Protein AF-A0A8T3BSI0-F1 (afdb_monomer_lite)

Organism: Dendrobium nobile (NCBI:txid94219)

Sequence (194 aa):
MTTMRYAYTVQRAFSSAYATAAATAASPSTRNILKLSADLPYILSRPDWRNNLSLDRLAKSLTPTLLSHLLLSLPLKPSAAVAFFDWIGHQPSFQHTVTTHAALLRSLLRSTLPSPLEKFAISTIRSCHCRDELLAVLDLLLLAAERSCSIRCFNNLLMALRTFSMIDEMESVFEIISKGKCVLQTITTCGIEP

Secondary structure (DSSP, 8-state):
--GGGHHHHHHHHHHHHHHHHHHH---HHHHHHHHHHHHHHHHTTSTTGGG-HHHHHHHHT--HHHHHHHHHHS---HHHHHHHHHHHHTSTT----HHHHHHHHHHHHH-SS---HHHHHHHHHHH--SHHHHHHHHHHHHHHHHHTT-HHHHHHHHHHHHHTT-HHHHHHHHHHHHHSGGGHHHHHHS----

pLDDT: mean 79.74, std 19.79, range [32.62, 97.44]

Radius of gyration: 18.87 Å; chains: 1; bounding box: 44×29×69 Å

InterPro domains:
  IPR011990 Tetratricopeptide-like helical domain superfamily [G3DSA:1.25.40.10] (25-192)

Structure (mmCIF, N/CA/C/O backbone):
data_AF-A0A8T3BSI0-F1
#
_entry.id   AF-A0A8T3BSI0-F1
#
loop_
_atom_site.group_PDB
_atom_site.id
_atom_site.type_symbol
_atom_site.label_atom_id
_atom_site.label_alt_id
_atom_site.label_comp_id
_atom_site.label_asym_id
_atom_site.label_entity_id
_atom_site.label_seq_id
_atom_site.pdbx_PDB_ins_code
_atom_site.Cartn_x
_atom_site.Cartn_y
_atom_site.Cartn_z
_atom_site.occupancy
_atom_site.B_iso_or_equiv
_atom_site.auth_seq_id
_atom_site.auth_comp_id
_atom_site.auth_asym_id
_atom_site.auth_atom_id
_atom_site.pdbx_PDB_model_num
ATOM 1 N N . MET A 1 1 ? -20.891 -9.808 11.513 1.00 34.75 1 MET A N 1
ATOM 2 C CA . MET A 1 1 ? -19.950 -10.897 11.148 1.00 34.75 1 MET A CA 1
ATOM 3 C C . MET A 1 1 ? -19.927 -11.062 9.620 1.00 34.75 1 MET A C 1
ATOM 5 O O . MET A 1 1 ? -20.168 -12.145 9.104 1.00 34.75 1 MET A O 1
ATOM 9 N N . THR A 1 2 ? -19.680 -9.968 8.883 1.00 33.62 2 THR A N 1
ATOM 10 C CA . THR A 1 2 ? -19.969 -9.886 7.429 1.00 33.62 2 THR A CA 1
ATOM 11 C C . THR A 1 2 ? -18.812 -9.279 6.617 1.00 33.62 2 THR A C 1
ATOM 13 O O . THR A 1 2 ? -18.826 -9.316 5.392 1.00 33.62 2 THR A O 1
ATOM 16 N N . THR A 1 3 ? -17.763 -8.792 7.282 1.00 42.62 3 THR A N 1
ATOM 17 C CA . THR A 1 3 ? -16.673 -8.006 6.677 1.00 42.62 3 THR A CA 1
ATOM 18 C C . THR A 1 3 ? -15.590 -8.870 6.011 1.00 42.62 3 THR A C 1
ATOM 20 O O . THR A 1 3 ? -15.019 -8.481 5.001 1.00 42.62 3 THR A O 1
ATOM 23 N N . MET A 1 4 ? -15.380 -10.114 6.467 1.00 38.75 4 MET A N 1
ATOM 24 C CA . MET A 1 4 ? -14.323 -11.004 5.939 1.00 38.75 4 MET A CA 1
ATOM 25 C C . MET A 1 4 ? -14.511 -11.472 4.483 1.00 38.75 4 MET A C 1
ATOM 27 O O . MET A 1 4 ? -13.593 -12.056 3.907 1.00 38.75 4 MET A O 1
ATOM 31 N N . ARG A 1 5 ? -15.681 -11.260 3.865 1.00 37.31 5 ARG A N 1
ATOM 32 C CA . ARG A 1 5 ? -15.960 -11.757 2.504 1.00 37.31 5 ARG A CA 1
ATOM 33 C C . ARG A 1 5 ? -15.460 -10.832 1.388 1.00 37.31 5 ARG A C 1
ATOM 35 O O . ARG A 1 5 ? -15.228 -11.327 0.288 1.00 37.31 5 ARG A O 1
ATOM 42 N N . TYR A 1 6 ? -15.236 -9.543 1.655 1.00 38.34 6 TYR A N 1
ATOM 43 C CA . TYR A 1 6 ? -14.861 -8.570 0.616 1.00 38.34 6 TYR A CA 1
ATOM 44 C C . TYR A 1 6 ? -13.367 -8.594 0.256 1.00 38.34 6 TYR A C 1
ATOM 46 O O . TYR A 1 6 ? -13.011 -8.499 -0.916 1.00 38.34 6 TYR A O 1
ATOM 54 N N . ALA A 1 7 ? -12.476 -8.829 1.223 1.00 41.19 7 ALA A N 1
ATOM 55 C CA . ALA A 1 7 ? -11.032 -8.867 0.965 1.00 41.19 7 ALA A CA 1
ATOM 56 C C . ALA A 1 7 ? -10.585 -10.070 0.101 1.00 41.19 7 ALA A C 1
ATOM 58 O O . ALA A 1 7 ? -9.595 -9.988 -0.631 1.00 41.19 7 ALA A O 1
ATOM 59 N N . TYR A 1 8 ? -11.310 -11.194 0.161 1.00 36.69 8 TYR A N 1
ATOM 60 C CA . TYR A 1 8 ? -10.956 -12.426 -0.559 1.00 36.69 8 TYR A CA 1
ATOM 61 C C . TYR A 1 8 ? -11.416 -12.434 -2.026 1.00 36.69 8 TYR A C 1
ATOM 63 O O . TYR A 1 8 ? -10.750 -13.024 -2.880 1.00 36.69 8 TYR A O 1
ATOM 71 N N . THR A 1 9 ? -12.534 -11.778 -2.341 1.00 36.34 9 THR A N 1
ATOM 72 C CA . THR A 1 9 ? -13.090 -11.726 -3.703 1.00 36.34 9 THR A CA 1
ATOM 73 C C . THR A 1 9 ? -12.274 -10.813 -4.611 1.00 36.34 9 THR A C 1
ATOM 75 O O . THR A 1 9 ? -11.985 -11.185 -5.749 1.00 36.34 9 THR A O 1
ATOM 78 N N . VAL A 1 10 ? -11.803 -9.679 -4.086 1.00 44.56 10 VAL A N 1
ATOM 79 C CA . VAL A 1 10 ? -10.956 -8.731 -4.822 1.00 44.56 10 VAL A CA 1
ATOM 80 C C . VAL A 1 10 ? -9.615 -9.375 -5.192 1.00 44.56 10 VAL A C 1
ATOM 82 O O . VAL A 1 10 ? -9.230 -9.373 -6.360 1.00 44.56 10 VAL A O 1
ATOM 85 N N . GLN A 1 11 ? -8.936 -10.036 -4.247 1.00 43.09 11 GLN A N 1
ATOM 86 C CA . GLN A 1 11 ? -7.635 -10.667 -4.508 1.00 43.09 11 GLN A CA 1
ATOM 87 C C . GLN A 1 11 ? -7.712 -11.792 -5.561 1.00 43.09 11 GLN A C 1
ATOM 89 O O . GLN A 1 11 ? -6.807 -11.928 -6.385 1.00 43.09 11 GLN A O 1
ATOM 94 N N . ARG A 1 12 ? -8.813 -12.558 -5.596 1.00 39.84 12 ARG A N 1
ATOM 95 C CA . ARG A 1 12 ? -9.040 -13.608 -6.604 1.00 39.84 12 ARG A CA 1
ATOM 96 C C . ARG A 1 12 ? -9.374 -13.034 -7.986 1.00 39.84 12 ARG A C 1
ATOM 98 O O . ARG A 1 12 ? -8.912 -13.577 -8.989 1.00 39.84 12 ARG A O 1
ATOM 105 N N . ALA A 1 13 ? -10.117 -11.929 -8.045 1.00 43.09 13 ALA A N 1
ATOM 106 C CA . ALA A 1 13 ? -10.419 -11.236 -9.296 1.00 43.09 13 ALA A CA 1
ATOM 107 C C . ALA A 1 13 ? -9.153 -10.644 -9.948 1.00 43.09 13 ALA A C 1
ATOM 109 O O . ALA A 1 13 ? -8.968 -10.785 -11.157 1.00 43.09 13 ALA A O 1
ATOM 110 N N . PHE A 1 14 ? -8.232 -10.086 -9.151 1.00 51.53 14 PHE A N 1
ATOM 111 C CA . PHE A 1 14 ? -6.944 -9.565 -9.631 1.00 51.53 14 PHE A CA 1
ATOM 112 C C . PHE A 1 14 ? -6.033 -10.655 -10.218 1.00 51.53 14 PHE A C 1
ATOM 114 O O . PHE A 1 14 ? -5.481 -10.476 -11.305 1.00 51.53 14 PHE A O 1
ATOM 121 N N . SER A 1 15 ? -5.899 -11.804 -9.544 1.00 47.72 15 SER A N 1
ATOM 122 C CA . SER A 1 15 ? -5.114 -12.935 -10.063 1.00 47.72 15 SER A CA 1
ATOM 123 C C . SER A 1 15 ? -5.730 -13.543 -11.326 1.00 47.72 15 SER A C 1
ATOM 125 O O . SER A 1 15 ? -5.000 -13.927 -12.238 1.00 47.72 15 SER A O 1
ATOM 127 N N . SER A 1 16 ? -7.064 -13.591 -11.404 1.00 46.91 16 SER A N 1
ATOM 128 C CA . SER A 1 16 ? -7.778 -14.108 -12.573 1.00 46.91 16 SER A CA 1
ATOM 129 C C . SER A 1 16 ? -7.603 -13.200 -13.790 1.00 46.91 16 SER A C 1
ATOM 131 O O . SER A 1 16 ? -7.250 -13.698 -14.849 1.00 46.91 16 SER A O 1
ATOM 133 N N . ALA A 1 17 ? -7.787 -11.882 -13.653 1.00 46.94 17 ALA A N 1
ATOM 134 C CA . ALA A 1 17 ? -7.684 -10.944 -14.774 1.00 46.94 17 ALA A CA 1
ATOM 135 C C . ALA A 1 17 ? -6.258 -10.853 -15.352 1.00 46.94 17 ALA A C 1
ATOM 137 O O . ALA A 1 17 ? -6.086 -10.770 -16.568 1.00 46.94 17 ALA A O 1
ATOM 138 N N . TYR A 1 18 ? -5.230 -10.934 -14.497 1.00 52.69 18 TYR A N 1
ATOM 139 C CA . TYR A 1 18 ? -3.833 -10.990 -14.937 1.00 52.69 18 TYR A CA 1
ATOM 140 C C . TYR A 1 18 ? -3.518 -12.288 -15.693 1.00 52.69 18 TYR A C 1
ATOM 142 O O . TYR A 1 18 ? -2.856 -12.242 -16.727 1.00 52.69 18 TYR A O 1
ATOM 150 N N . ALA A 1 19 ? -4.027 -13.436 -15.232 1.00 54.09 19 ALA A N 1
ATOM 151 C CA . ALA A 1 19 ? -3.846 -14.709 -15.927 1.00 54.09 19 ALA A CA 1
ATOM 152 C C . ALA A 1 19 ? -4.501 -14.704 -17.320 1.00 54.09 19 ALA A C 1
ATOM 154 O O . ALA A 1 19 ? -3.879 -15.154 -18.281 1.00 54.09 19 ALA A O 1
ATOM 155 N N . THR A 1 20 ? -5.706 -14.136 -17.464 1.00 50.09 20 THR A N 1
ATOM 156 C CA . THR A 1 20 ? -6.395 -14.051 -18.765 1.00 50.09 20 THR A CA 1
ATOM 157 C C . THR A 1 20 ? -5.709 -13.079 -19.731 1.00 50.09 20 THR A C 1
ATOM 159 O O . THR A 1 20 ? -5.594 -13.373 -20.922 1.00 50.09 20 THR A O 1
ATOM 162 N N . ALA A 1 21 ? -5.197 -11.947 -19.234 1.00 50.78 21 ALA A N 1
ATOM 163 C CA . ALA A 1 21 ? -4.438 -10.983 -20.037 1.00 50.78 21 ALA A CA 1
ATOM 164 C C . ALA A 1 21 ? -3.041 -11.509 -20.429 1.00 50.78 21 ALA A C 1
ATOM 166 O O . ALA A 1 21 ? -2.572 -11.275 -21.540 1.00 50.78 21 ALA A O 1
ATOM 167 N N . ALA A 1 22 ? -2.383 -12.266 -19.546 1.00 50.62 22 ALA A N 1
ATOM 168 C CA . ALA A 1 22 ? -1.087 -12.881 -19.824 1.00 50.62 22 ALA A CA 1
ATOM 169 C C . ALA A 1 22 ? -1.195 -14.075 -20.790 1.00 50.62 22 ALA A C 1
ATOM 171 O O . ALA A 1 22 ? -0.314 -14.262 -21.628 1.00 50.62 22 ALA A O 1
ATOM 172 N N . ALA A 1 23 ? -2.277 -14.860 -20.713 1.00 54.34 23 ALA A N 1
ATOM 173 C CA . ALA A 1 23 ? -2.507 -16.012 -21.588 1.00 54.34 23 ALA A CA 1
ATOM 174 C C . ALA A 1 23 ? -2.842 -15.621 -23.039 1.00 54.34 23 ALA A C 1
ATOM 176 O O . ALA A 1 23 ? -2.574 -16.390 -23.958 1.00 54.34 23 ALA A O 1
ATOM 177 N N . THR A 1 24 ? -3.394 -14.426 -23.260 1.00 48.25 24 THR A N 1
ATOM 178 C CA . THR A 1 24 ? -3.796 -13.942 -24.593 1.00 48.25 24 THR A CA 1
ATOM 179 C C . THR A 1 24 ? -2.680 -13.204 -25.345 1.00 48.25 24 THR A C 1
ATOM 181 O O . THR A 1 24 ? -2.780 -13.016 -26.554 1.00 48.25 24 THR A O 1
ATOM 184 N N . ALA A 1 25 ? -1.574 -12.855 -24.677 1.00 44.56 25 ALA A N 1
ATOM 185 C CA . ALA A 1 25 ? -0.455 -12.108 -25.253 1.00 44.56 25 ALA A CA 1
ATOM 186 C C . ALA A 1 25 ? 0.856 -12.918 -25.247 1.00 44.56 25 ALA A C 1
ATOM 188 O O . ALA A 1 25 ? 1.826 -12.566 -24.568 1.00 44.56 25 ALA A O 1
ATOM 189 N N . ALA A 1 26 ? 0.926 -13.993 -26.038 1.00 49.62 26 ALA A N 1
ATOM 190 C CA . ALA A 1 26 ? 2.173 -14.718 -26.307 1.00 49.62 26 ALA A CA 1
ATOM 191 C C . ALA A 1 26 ? 3.091 -13.923 -27.267 1.00 49.62 26 ALA A C 1
ATOM 193 O O . ALA A 1 26 ? 3.402 -14.358 -28.371 1.00 49.62 26 ALA A O 1
ATOM 194 N N . SER A 1 27 ? 3.515 -12.731 -26.843 1.00 54.34 27 SER A N 1
ATOM 195 C CA . SER A 1 27 ? 4.493 -11.880 -27.528 1.00 54.34 27 SER A CA 1
ATOM 196 C C . SER A 1 27 ? 5.883 -12.050 -26.885 1.00 54.34 27 SER A C 1
ATOM 198 O O . SER A 1 27 ? 5.969 -12.264 -25.669 1.00 54.34 27 SER A O 1
ATOM 200 N N . PRO A 1 28 ? 6.997 -11.957 -27.639 1.00 53.84 28 PRO A N 1
ATOM 201 C CA . PRO A 1 28 ? 8.361 -12.051 -27.097 1.00 53.84 28 PRO A CA 1
ATOM 202 C C . PRO A 1 28 ? 8.643 -11.083 -25.931 1.00 53.84 28 PRO A C 1
ATOM 204 O O . PRO A 1 28 ? 9.436 -11.404 -25.043 1.00 53.84 28 PRO A O 1
ATOM 207 N N . SER A 1 29 ? 7.947 -9.945 -25.867 1.00 57.62 29 SER A N 1
ATOM 208 C CA . SER A 1 29 ? 8.023 -8.978 -24.764 1.00 57.62 29 SER A CA 1
ATOM 209 C C . SER A 1 29 ? 7.538 -9.555 -23.426 1.00 57.62 29 SER A C 1
ATOM 211 O O . SER A 1 29 ? 8.178 -9.345 -22.397 1.00 57.62 29 SER A O 1
ATOM 213 N N . THR A 1 30 ? 6.465 -10.353 -23.434 1.00 59.28 30 THR A N 1
ATOM 214 C CA . THR A 1 30 ? 5.876 -10.968 -22.232 1.00 59.28 30 THR A CA 1
ATOM 215 C C . THR A 1 30 ? 6.827 -11.988 -21.611 1.00 59.28 30 THR A C 1
ATOM 217 O O . THR A 1 30 ? 7.024 -12.011 -20.398 1.00 59.28 30 THR A O 1
ATOM 220 N N . ARG A 1 31 ? 7.498 -12.797 -22.443 1.00 61.28 31 ARG A N 1
ATOM 221 C CA . ARG A 1 31 ? 8.494 -13.780 -21.986 1.00 61.28 31 ARG A CA 1
ATOM 222 C C . ARG A 1 31 ? 9.692 -13.105 -21.311 1.00 61.28 31 ARG A C 1
ATOM 224 O O . ARG A 1 31 ? 10.185 -13.604 -20.302 1.00 61.28 31 ARG A O 1
ATOM 231 N N . ASN A 1 32 ? 10.128 -11.960 -21.836 1.00 65.94 32 ASN A N 1
ATOM 232 C CA . ASN A 1 32 ? 11.217 -11.178 -21.250 1.00 65.94 32 ASN A CA 1
ATOM 233 C C . ASN A 1 32 ? 10.818 -10.544 -19.909 1.00 65.94 32 ASN A C 1
ATOM 235 O O . ASN A 1 32 ? 11.614 -10.579 -18.975 1.00 65.94 32 ASN A O 1
ATOM 239 N N . ILE A 1 33 ? 9.583 -10.042 -19.782 1.00 66.75 33 ILE A N 1
ATOM 240 C CA . ILE A 1 33 ? 9.045 -9.527 -18.511 1.00 66.75 33 ILE A CA 1
ATOM 241 C C . ILE A 1 33 ? 8.950 -10.647 -17.468 1.00 66.75 33 ILE A C 1
ATOM 243 O O . ILE A 1 33 ? 9.357 -10.449 -16.327 1.00 66.75 33 ILE A O 1
ATOM 247 N N . LEU A 1 34 ? 8.482 -11.840 -17.853 1.00 70.62 34 LEU A N 1
ATOM 248 C CA . LEU A 1 34 ? 8.405 -12.996 -16.954 1.00 70.62 34 LEU A CA 1
ATOM 249 C C . LEU A 1 34 ? 9.791 -13.440 -16.473 1.00 70.62 34 LEU A C 1
ATOM 251 O O . LEU A 1 34 ? 9.993 -13.632 -15.275 1.00 70.62 34 LEU A O 1
ATOM 255 N N . LYS A 1 35 ? 10.769 -13.539 -17.378 1.00 71.88 35 LYS A N 1
ATOM 256 C CA . LYS A 1 35 ? 12.146 -13.892 -17.009 1.00 71.88 35 LYS A CA 1
ATOM 257 C C . LYS A 1 35 ? 12.766 -12.841 -16.082 1.00 71.88 35 LYS A C 1
ATOM 259 O O . LYS A 1 35 ? 13.304 -13.185 -15.037 1.00 71.88 35 LYS A O 1
ATOM 264 N N . LEU A 1 36 ? 12.591 -11.559 -16.404 1.00 72.06 36 LEU A N 1
ATOM 265 C CA . LEU A 1 36 ? 13.086 -10.461 -15.578 1.00 72.06 36 LEU A CA 1
ATOM 266 C C . LEU A 1 36 ? 12.389 -10.392 -14.213 1.00 72.06 36 LEU A C 1
ATOM 268 O O . LEU A 1 36 ? 13.028 -10.047 -13.226 1.00 72.06 36 LEU A O 1
ATOM 272 N N . SER A 1 37 ? 11.106 -10.756 -14.132 1.00 74.44 37 SER A N 1
ATOM 273 C CA . SER A 1 37 ? 10.386 -10.836 -12.859 1.00 74.44 37 SER A CA 1
ATOM 274 C C . SER A 1 37 ? 10.951 -11.917 -11.935 1.00 74.44 37 SER A C 1
ATOM 276 O O . SER A 1 37 ? 11.048 -11.683 -10.733 1.00 74.44 37 SER A O 1
ATOM 278 N N . ALA A 1 38 ? 11.394 -13.054 -12.484 1.00 78.06 38 ALA A N 1
ATOM 279 C CA . ALA A 1 38 ? 12.037 -14.117 -11.713 1.00 78.06 38 ALA A CA 1
ATOM 280 C C . ALA A 1 38 ? 13.419 -13.692 -11.186 1.00 78.06 38 ALA A C 1
ATOM 282 O O . ALA A 1 38 ? 13.763 -13.998 -10.046 1.00 78.06 38 ALA A O 1
ATOM 283 N N . ASP A 1 39 ? 14.170 -12.927 -11.982 1.00 84.62 39 ASP A N 1
ATOM 284 C CA . ASP A 1 39 ? 15.495 -12.419 -11.608 1.00 84.62 39 ASP A CA 1
ATOM 285 C C . ASP A 1 39 ? 15.427 -11.159 -10.723 1.00 84.62 39 ASP A C 1
ATOM 287 O O . ASP A 1 39 ? 16.416 -10.779 -10.093 1.00 84.62 39 ASP A O 1
ATOM 291 N N . LEU A 1 40 ? 14.263 -10.505 -10.638 1.00 86.75 40 LEU A N 1
ATOM 292 C CA . LEU A 1 40 ? 14.078 -9.224 -9.953 1.00 86.75 40 LEU A CA 1
ATOM 293 C C . LEU A 1 40 ? 14.538 -9.240 -8.484 1.00 86.75 40 LEU A C 1
ATOM 295 O O . LEU A 1 40 ? 15.265 -8.322 -8.103 1.00 86.75 40 LEU A O 1
ATOM 299 N N . PRO A 1 41 ? 14.207 -10.251 -7.649 1.00 86.56 41 PRO A N 1
ATOM 300 C CA . PRO A 1 41 ? 14.684 -10.290 -6.266 1.00 86.56 41 PRO A CA 1
ATOM 301 C C . PRO A 1 41 ? 16.213 -10.318 -6.175 1.00 86.56 41 PRO A C 1
ATOM 303 O O . PRO A 1 41 ? 16.798 -9.679 -5.300 1.00 86.56 41 PRO A O 1
ATOM 306 N N . TYR A 1 42 ? 16.864 -11.026 -7.101 1.00 87.31 42 TYR A N 1
ATOM 307 C CA . TYR A 1 42 ? 18.318 -11.100 -7.173 1.00 87.31 42 TYR A CA 1
ATOM 308 C C . TYR A 1 42 ? 18.921 -9.780 -7.663 1.00 87.31 42 TYR A C 1
ATOM 310 O O . TYR A 1 42 ? 19.878 -9.287 -7.066 1.00 87.31 42 TYR A O 1
ATOM 318 N N . ILE A 1 43 ? 18.336 -9.155 -8.687 1.00 88.38 43 ILE A N 1
ATOM 319 C CA . ILE A 1 43 ? 18.787 -7.852 -9.191 1.00 88.38 43 ILE A CA 1
ATOM 320 C C . ILE A 1 43 ? 18.701 -6.799 -8.085 1.00 88.38 43 ILE A C 1
ATOM 322 O O . ILE A 1 43 ? 19.703 -6.149 -7.804 1.00 88.38 43 ILE A O 1
ATOM 326 N N . LEU A 1 44 ? 17.555 -6.688 -7.405 1.00 89.06 44 LEU A N 1
ATOM 327 C CA . LEU A 1 44 ? 17.325 -5.708 -6.336 1.00 89.06 44 LEU A CA 1
ATOM 328 C C . LEU A 1 44 ? 18.198 -5.935 -5.088 1.00 89.06 44 LEU A C 1
ATOM 330 O O . LEU A 1 44 ? 18.286 -5.056 -4.232 1.00 89.06 44 LEU A O 1
ATOM 334 N N . SER A 1 45 ? 18.848 -7.096 -4.968 1.00 87.12 45 SER A N 1
ATOM 335 C CA . SER A 1 45 ? 19.787 -7.380 -3.877 1.00 87.12 45 SER A CA 1
ATOM 336 C C . SER A 1 45 ? 21.184 -6.776 -4.084 1.00 87.12 45 SER A C 1
ATOM 338 O O . SER A 1 45 ? 21.952 -6.687 -3.127 1.00 87.12 45 SER A O 1
ATOM 340 N N . ARG A 1 46 ? 21.521 -6.350 -5.309 1.00 88.88 46 ARG A N 1
ATOM 341 C CA . ARG A 1 46 ? 22.834 -5.783 -5.658 1.00 88.88 46 ARG A CA 1
ATOM 342 C C . ARG A 1 46 ? 22.876 -4.276 -5.377 1.00 88.88 46 ARG A C 1
ATOM 344 O O . ARG A 1 46 ? 21.903 -3.608 -5.682 1.00 88.88 46 ARG A O 1
ATOM 351 N N . PRO A 1 47 ? 23.982 -3.694 -4.888 1.00 82.94 47 PRO A N 1
ATOM 352 C CA . PRO A 1 47 ? 24.039 -2.268 -4.532 1.00 82.94 47 PRO A CA 1
ATOM 353 C C . PRO A 1 47 ? 23.721 -1.315 -5.703 1.00 82.94 47 PRO A C 1
ATOM 355 O O . PRO A 1 47 ? 22.954 -0.369 -5.528 1.00 82.94 47 PRO A O 1
ATOM 358 N N . ASP A 1 48 ? 24.198 -1.622 -6.913 1.00 85.06 48 ASP A N 1
ATOM 359 C CA . ASP A 1 48 ? 24.045 -0.767 -8.106 1.00 85.06 48 ASP A CA 1
ATOM 360 C C . ASP A 1 48 ? 22.858 -1.153 -8.996 1.00 85.06 48 ASP A C 1
ATOM 362 O O . ASP A 1 48 ? 22.844 -0.892 -10.202 1.00 85.06 48 ASP A O 1
ATOM 366 N N . TRP A 1 49 ? 21.840 -1.799 -8.421 1.00 89.25 49 TRP A N 1
ATOM 367 C CA . TRP A 1 49 ? 20.710 -2.324 -9.188 1.00 89.25 49 TRP A CA 1
ATOM 368 C C . TRP A 1 49 ? 19.990 -1.248 -10.014 1.00 89.25 49 TRP A C 1
ATOM 370 O O . TRP A 1 49 ? 19.496 -1.543 -11.097 1.00 89.25 49 TRP A O 1
ATOM 380 N N . ARG A 1 50 ? 19.988 0.009 -9.555 1.00 87.50 50 ARG A N 1
ATOM 381 C CA . ARG A 1 50 ? 19.335 1.144 -10.231 1.00 87.50 50 ARG A CA 1
ATOM 382 C C . ARG A 1 50 ? 19.931 1.488 -11.597 1.00 87.50 50 ARG A C 1
ATOM 384 O O . ARG A 1 50 ? 19.229 2.072 -12.406 1.00 87.50 50 ARG A O 1
ATOM 391 N N . ASN A 1 51 ? 21.180 1.102 -11.861 1.00 84.94 51 ASN A N 1
ATOM 392 C CA . ASN A 1 51 ? 21.864 1.355 -13.135 1.00 84.94 51 ASN A CA 1
ATOM 393 C C . ASN A 1 51 ? 21.710 0.186 -14.127 1.00 84.94 51 ASN A C 1
ATOM 395 O O . ASN A 1 51 ? 22.384 0.126 -15.156 1.00 84.94 51 ASN A O 1
ATOM 399 N N . ASN A 1 52 ? 20.873 -0.804 -13.807 1.00 86.06 52 ASN A N 1
ATOM 400 C CA . ASN A 1 52 ? 20.709 -1.980 -14.644 1.00 86.06 52 ASN A CA 1
ATOM 401 C C . ASN A 1 52 ? 19.839 -1.665 -15.872 1.00 86.06 52 ASN A C 1
ATOM 403 O O . ASN A 1 52 ? 18.638 -1.433 -15.753 1.00 86.06 52 ASN A O 1
ATOM 407 N N . LEU A 1 53 ? 20.418 -1.776 -17.071 1.00 82.06 53 LEU A N 1
ATOM 408 C CA . LEU A 1 53 ? 19.721 -1.543 -18.345 1.00 82.06 53 LEU A CA 1
ATOM 409 C C . LEU A 1 53 ? 18.453 -2.396 -18.529 1.00 82.06 53 LEU A C 1
ATOM 411 O O . LEU A 1 53 ? 17.527 -1.996 -19.236 1.00 82.06 53 LEU A O 1
ATOM 415 N N . SER A 1 54 ? 18.395 -3.583 -17.919 1.00 81.94 54 SER A N 1
ATOM 416 C CA . SER A 1 54 ? 17.209 -4.447 -17.974 1.00 81.94 54 SER A CA 1
ATOM 417 C C . SER A 1 54 ? 16.070 -3.874 -17.135 1.00 81.94 54 SER A C 1
ATOM 419 O O . SER A 1 54 ? 14.914 -3.954 -17.547 1.00 81.94 54 SER A O 1
ATOM 421 N N . LEU A 1 55 ? 16.390 -3.249 -15.998 1.00 85.06 55 LEU A N 1
ATOM 422 C CA . LEU A 1 55 ? 15.410 -2.557 -15.166 1.00 85.06 55 LEU A CA 1
ATOM 423 C C . LEU A 1 55 ? 14.898 -1.283 -15.827 1.00 85.06 55 LEU A C 1
ATOM 425 O O . LEU A 1 55 ? 13.697 -1.049 -15.783 1.00 85.06 55 LEU A O 1
ATOM 429 N N . ASP A 1 56 ? 15.746 -0.521 -16.515 1.00 84.62 56 ASP A N 1
ATOM 430 C CA . ASP A 1 56 ? 15.286 0.645 -17.282 1.00 84.62 56 ASP A CA 1
ATOM 431 C C . ASP A 1 56 ? 14.296 0.255 -18.384 1.00 84.62 56 ASP A C 1
ATOM 433 O O . ASP A 1 56 ? 13.291 0.932 -18.613 1.00 84.62 56 ASP A O 1
ATOM 437 N N . ARG A 1 57 ? 14.546 -0.868 -19.070 1.00 83.62 57 ARG A N 1
ATOM 438 C CA . ARG A 1 57 ? 13.594 -1.409 -20.051 1.00 83.62 57 ARG A CA 1
ATOM 439 C C . ARG A 1 57 ? 12.294 -1.847 -19.388 1.00 83.62 57 ARG A C 1
ATOM 441 O O . ARG A 1 57 ? 11.230 -1.547 -19.924 1.00 83.62 57 ARG A O 1
ATOM 448 N N . LEU A 1 58 ? 12.376 -2.517 -18.234 1.00 83.56 58 LEU A N 1
ATOM 449 C CA . LEU A 1 58 ? 11.196 -2.888 -17.457 1.00 83.56 58 LEU A CA 1
ATOM 450 C C . LEU A 1 58 ? 10.387 -1.642 -17.110 1.00 83.56 58 LEU A C 1
ATOM 452 O O . LEU A 1 58 ? 9.209 -1.605 -17.440 1.00 83.56 58 LEU A O 1
ATOM 456 N N . ALA A 1 59 ? 11.027 -0.626 -16.528 1.00 85.50 59 ALA A N 1
ATOM 457 C CA . ALA A 1 59 ? 10.397 0.607 -16.072 1.00 85.50 59 ALA A CA 1
ATOM 458 C C . ALA A 1 59 ? 9.600 1.310 -17.172 1.00 85.50 59 ALA A C 1
ATOM 460 O O . ALA A 1 59 ? 8.456 1.694 -16.947 1.00 85.50 59 ALA A O 1
ATOM 461 N N . LYS A 1 60 ? 10.152 1.392 -18.388 1.00 85.31 60 LYS A N 1
ATOM 462 C CA . LYS A 1 60 ? 9.461 1.979 -19.551 1.00 85.31 60 LYS A CA 1
ATOM 463 C C . LYS A 1 60 ? 8.200 1.218 -19.972 1.00 85.31 60 LYS A C 1
ATOM 465 O O . LYS A 1 60 ? 7.320 1.796 -20.595 1.00 85.31 60 LYS A O 1
ATOM 470 N N . SER A 1 61 ? 8.123 -0.073 -19.660 1.00 83.62 61 SER A N 1
ATOM 471 C CA . SER A 1 61 ? 6.975 -0.943 -19.964 1.00 83.62 61 SER A CA 1
ATOM 472 C C . SER A 1 61 ? 6.078 -1.215 -18.753 1.00 83.62 61 SER A C 1
ATOM 474 O O . SER A 1 61 ? 5.118 -1.982 -18.845 1.00 83.62 61 SER A O 1
ATOM 476 N N . LEU A 1 62 ? 6.408 -0.633 -17.599 1.00 87.38 62 LEU A N 1
ATOM 477 C CA . LEU A 1 62 ? 5.810 -0.990 -16.326 1.00 87.38 62 LEU A CA 1
ATOM 478 C C . LEU A 1 62 ? 4.473 -0.267 -16.163 1.00 87.38 62 LEU A C 1
ATOM 480 O O . LEU A 1 62 ? 4.395 0.955 -16.223 1.00 87.38 62 LEU A O 1
ATOM 484 N N . THR A 1 63 ? 3.410 -1.034 -15.944 1.00 90.00 63 THR A N 1
ATOM 485 C CA . THR A 1 63 ? 2.076 -0.503 -15.640 1.00 90.00 63 THR A CA 1
ATOM 486 C C . THR A 1 63 ? 1.781 -0.647 -14.147 1.00 90.00 63 THR A C 1
ATOM 488 O O . THR A 1 63 ? 2.331 -1.551 -13.509 1.00 90.00 63 THR A O 1
ATOM 491 N N . PRO A 1 64 ? 0.899 0.181 -13.554 1.00 91.56 64 PRO A N 1
ATOM 492 C CA . PRO A 1 64 ? 0.522 0.042 -12.146 1.00 91.56 64 PRO A CA 1
ATOM 493 C C . PRO A 1 64 ? 0.056 -1.377 -11.787 1.00 91.56 64 PRO A C 1
ATOM 495 O O . PRO A 1 64 ? 0.449 -1.922 -10.759 1.00 91.56 64 PRO A O 1
ATOM 498 N N . THR A 1 65 ? -0.702 -2.024 -12.676 1.00 89.81 65 THR A N 1
ATOM 499 C CA . THR A 1 65 ? -1.144 -3.416 -12.510 1.00 89.81 65 THR A CA 1
ATOM 500 C C . THR A 1 65 ? 0.029 -4.392 -12.445 1.00 89.81 65 THR A C 1
ATOM 502 O O . THR A 1 65 ? 0.063 -5.259 -11.570 1.00 89.81 65 THR A O 1
ATOM 505 N N . LEU A 1 66 ? 1.013 -4.241 -13.339 1.00 88.94 66 LEU A N 1
ATOM 506 C CA . LEU A 1 66 ? 2.207 -5.082 -13.337 1.00 88.94 66 LEU A CA 1
ATOM 507 C C . LEU A 1 66 ? 3.054 -4.839 -12.081 1.00 88.94 66 LEU A C 1
ATOM 509 O O . LEU A 1 66 ? 3.506 -5.808 -11.475 1.00 88.94 66 LEU A O 1
ATOM 513 N N . LEU A 1 67 ? 3.215 -3.584 -11.640 1.00 92.19 67 LEU A N 1
ATOM 514 C CA . LEU A 1 67 ? 3.915 -3.267 -10.389 1.00 92.19 67 LEU A CA 1
ATOM 515 C C . LEU A 1 67 ? 3.283 -3.991 -9.202 1.00 92.19 67 LEU A C 1
ATOM 517 O O . LEU A 1 67 ? 3.974 -4.665 -8.439 1.00 92.19 67 LEU A O 1
ATOM 521 N N . SER A 1 68 ? 1.964 -3.857 -9.064 1.00 93.50 68 SER A N 1
ATOM 522 C CA . SER A 1 68 ? 1.197 -4.476 -7.987 1.00 93.50 68 SER A CA 1
ATOM 523 C C . SER A 1 68 ? 1.367 -5.992 -7.993 1.00 93.50 68 SER A C 1
ATOM 525 O O . SER A 1 68 ? 1.616 -6.587 -6.946 1.00 93.50 68 SER A O 1
ATOM 527 N N . HIS A 1 69 ? 1.316 -6.617 -9.173 1.00 90.06 69 HIS A N 1
ATOM 528 C CA . HIS A 1 69 ? 1.579 -8.046 -9.312 1.00 90.06 69 HIS A CA 1
ATOM 529 C C . HIS A 1 69 ? 3.004 -8.414 -8.867 1.00 90.06 69 HIS A C 1
ATOM 531 O O . HIS A 1 69 ? 3.172 -9.344 -8.085 1.00 90.06 69 HIS A O 1
ATOM 537 N N . LEU A 1 70 ? 4.033 -7.674 -9.295 1.00 91.19 70 LEU A N 1
ATOM 538 C CA . LEU A 1 70 ? 5.424 -7.943 -8.907 1.00 91.19 70 LEU A CA 1
ATOM 539 C C . LEU A 1 70 ? 5.633 -7.830 -7.389 1.00 91.19 70 LEU A C 1
ATOM 541 O O . LEU A 1 70 ? 6.234 -8.717 -6.787 1.00 91.19 70 LEU A O 1
ATOM 545 N N . LEU A 1 71 ? 5.095 -6.784 -6.756 1.00 92.38 71 LEU A N 1
ATOM 546 C CA . LEU A 1 71 ? 5.203 -6.565 -5.306 1.00 92.38 71 LEU A CA 1
ATOM 547 C C . LEU A 1 71 ? 4.498 -7.652 -4.482 1.00 92.38 71 LEU A C 1
ATOM 549 O O . LEU A 1 71 ? 4.926 -7.960 -3.365 1.00 92.38 71 LEU A O 1
ATOM 553 N N . LEU A 1 72 ? 3.415 -8.223 -5.015 1.00 90.69 72 LEU A N 1
ATOM 554 C CA . LEU A 1 72 ? 2.641 -9.270 -4.353 1.00 90.69 72 LEU A CA 1
ATOM 555 C C . LEU A 1 72 ? 3.204 -10.672 -4.603 1.00 90.69 72 LEU A C 1
ATOM 557 O O . LEU A 1 72 ? 3.181 -11.496 -3.687 1.00 90.69 72 LEU A O 1
ATOM 561 N N . SER A 1 73 ? 3.717 -10.943 -5.797 1.00 88.06 73 SER A N 1
ATOM 562 C CA . SER A 1 73 ? 4.129 -12.288 -6.209 1.00 88.06 73 SER A CA 1
ATOM 563 C C . SER A 1 73 ? 5.586 -12.611 -5.873 1.00 88.06 73 SER A C 1
ATOM 565 O O . SER A 1 73 ? 5.927 -13.784 -5.745 1.00 88.06 73 SER A O 1
ATOM 567 N N . LEU A 1 74 ? 6.451 -11.604 -5.712 1.00 87.44 74 LEU A N 1
ATOM 568 C CA . LEU A 1 74 ? 7.881 -11.823 -5.493 1.00 87.44 74 LEU A CA 1
ATOM 569 C C . LEU A 1 74 ? 8.277 -11.743 -4.009 1.00 87.44 74 LEU A C 1
ATOM 571 O O . LEU A 1 74 ? 7.782 -10.872 -3.287 1.00 87.44 74 LEU A O 1
ATOM 575 N N . PRO A 1 75 ? 9.215 -12.593 -3.541 1.00 87.12 75 PRO A N 1
ATOM 576 C CA . PRO A 1 75 ? 9.721 -12.571 -2.170 1.00 87.12 75 PRO A CA 1
ATOM 577 C C . PRO A 1 75 ? 10.752 -11.445 -1.982 1.00 87.12 75 PRO A C 1
ATOM 579 O O . PRO A 1 75 ? 11.943 -11.681 -1.776 1.00 87.12 75 PRO A O 1
ATOM 582 N N . LEU A 1 76 ? 10.308 -10.194 -2.098 1.00 89.00 76 LEU A N 1
ATOM 583 C CA . LEU A 1 76 ? 11.167 -9.026 -1.923 1.00 89.00 76 LEU A CA 1
ATOM 584 C C . LEU A 1 76 ? 11.384 -8.727 -0.437 1.00 89.00 76 LEU A C 1
ATOM 586 O O . LEU A 1 76 ? 10.444 -8.723 0.357 1.00 89.00 76 LEU A O 1
ATOM 590 N N . LYS A 1 77 ? 12.626 -8.400 -0.062 1.00 90.75 77 LYS A N 1
ATOM 591 C CA . LYS A 1 77 ? 12.904 -7.799 1.252 1.00 90.75 77 LYS A CA 1
ATOM 592 C C . LYS A 1 77 ? 12.173 -6.452 1.350 1.00 90.75 77 LYS A C 1
ATOM 594 O O . LYS A 1 77 ? 12.168 -5.726 0.354 1.00 90.75 77 LYS A O 1
ATOM 599 N N . PRO A 1 78 ? 11.649 -6.049 2.522 1.00 91.19 78 PRO A N 1
ATOM 600 C CA . PRO A 1 78 ? 10.957 -4.769 2.681 1.00 91.19 78 PRO A CA 1
ATOM 601 C C . PRO A 1 78 ? 11.733 -3.565 2.159 1.00 91.19 78 PRO A C 1
ATOM 603 O O . PRO A 1 78 ? 11.184 -2.747 1.430 1.00 91.19 78 PRO A O 1
ATOM 606 N N . SER A 1 79 ? 13.028 -3.483 2.470 1.00 91.81 79 SER A N 1
ATOM 607 C CA . SER A 1 79 ? 13.892 -2.396 2.005 1.00 91.81 79 SER A CA 1
ATOM 608 C C . SER A 1 79 ? 14.026 -2.365 0.483 1.00 91.81 79 SER A C 1
ATOM 610 O O . SER A 1 79 ? 13.976 -1.292 -0.110 1.00 91.81 79 SER A O 1
ATOM 612 N N . ALA A 1 80 ? 14.143 -3.530 -0.158 1.00 92.25 80 ALA A N 1
ATOM 613 C CA . ALA A 1 80 ? 14.204 -3.647 -1.611 1.00 92.25 80 ALA A CA 1
ATOM 614 C C . ALA A 1 80 ? 12.860 -3.294 -2.264 1.00 92.25 80 ALA A C 1
ATOM 616 O O . ALA A 1 80 ? 12.844 -2.566 -3.250 1.00 92.25 80 ALA A O 1
ATOM 617 N N . ALA A 1 81 ? 11.740 -3.753 -1.697 1.00 93.88 81 ALA A N 1
ATOM 618 C CA . ALA A 1 81 ? 10.399 -3.431 -2.182 1.00 93.88 81 ALA A CA 1
ATOM 619 C C . ALA A 1 81 ? 10.117 -1.924 -2.110 1.00 93.88 81 ALA A C 1
ATOM 621 O O . ALA A 1 81 ? 9.645 -1.345 -3.084 1.00 93.88 81 ALA A O 1
ATOM 622 N N . VAL A 1 82 ? 10.466 -1.285 -0.989 1.00 95.00 82 VAL A N 1
ATOM 623 C CA . VAL A 1 82 ? 10.351 0.169 -0.805 1.00 95.00 82 VAL A CA 1
ATOM 624 C C . VAL A 1 82 ? 11.253 0.917 -1.777 1.00 95.00 82 VAL A C 1
ATOM 626 O O . VAL A 1 82 ? 10.790 1.811 -2.470 1.00 95.00 82 VAL A O 1
ATOM 629 N N . ALA A 1 83 ? 12.524 0.529 -1.880 1.00 94.25 83 ALA A N 1
ATOM 630 C CA . ALA A 1 83 ? 13.462 1.191 -2.777 1.00 94.25 83 ALA A CA 1
ATOM 631 C C . ALA A 1 83 ? 13.056 1.056 -4.254 1.00 94.25 83 ALA A C 1
ATOM 633 O O . ALA A 1 83 ? 13.244 1.995 -5.024 1.00 94.25 83 ALA A O 1
ATOM 634 N N . PHE A 1 84 ? 12.500 -0.095 -4.642 1.00 94.25 84 PHE A N 1
ATOM 635 C CA . PHE A 1 84 ? 11.961 -0.328 -5.979 1.00 94.25 84 PHE A CA 1
ATOM 636 C C . PHE A 1 84 ? 10.701 0.497 -6.243 1.00 94.25 84 PHE A C 1
ATOM 638 O O . PHE A 1 84 ? 10.598 1.123 -7.295 1.00 94.25 84 PHE A O 1
ATOM 645 N N . PHE A 1 85 ? 9.782 0.542 -5.275 1.00 95.38 85 PHE A N 1
ATOM 646 C CA . PHE A 1 85 ? 8.581 1.369 -5.336 1.00 95.38 85 PHE A CA 1
ATOM 647 C C . PHE A 1 85 ? 8.921 2.857 -5.464 1.00 95.38 85 PHE A C 1
ATOM 649 O O . PHE A 1 85 ? 8.421 3.522 -6.361 1.00 95.38 85 PHE A O 1
ATOM 656 N N . ASP A 1 86 ? 9.825 3.366 -4.631 1.00 94.88 86 ASP A N 1
ATOM 657 C CA . ASP A 1 86 ? 10.238 4.765 -4.700 1.00 94.88 86 ASP A CA 1
ATOM 658 C C . ASP A 1 86 ? 10.926 5.050 -6.045 1.00 94.88 86 ASP A C 1
ATOM 660 O O . ASP A 1 86 ? 10.592 6.021 -6.715 1.00 94.88 86 ASP A O 1
ATOM 664 N N . TRP A 1 87 ? 11.850 4.193 -6.495 1.00 94.69 87 TRP A N 1
ATOM 665 C CA . TRP A 1 87 ? 12.563 4.383 -7.765 1.00 94.69 87 TRP A CA 1
ATOM 666 C C . TRP A 1 87 ? 11.634 4.421 -8.982 1.00 94.69 87 TRP A C 1
ATOM 668 O O . TRP A 1 87 ? 11.815 5.277 -9.848 1.00 94.69 87 TRP A O 1
ATOM 678 N N . ILE A 1 88 ? 10.635 3.533 -9.052 1.00 93.38 88 ILE A N 1
ATOM 679 C CA . ILE A 1 88 ? 9.705 3.525 -10.187 1.00 93.38 88 ILE A CA 1
ATOM 680 C C . ILE A 1 88 ? 8.802 4.764 -10.183 1.00 93.38 88 ILE A C 1
ATOM 682 O O . ILE A 1 88 ? 8.499 5.290 -11.249 1.00 93.38 88 ILE A O 1
ATOM 686 N N . GLY A 1 89 ? 8.454 5.291 -9.006 1.00 92.56 89 GLY A N 1
ATOM 687 C CA . GLY A 1 89 ? 7.697 6.537 -8.866 1.00 92.56 89 GLY A CA 1
ATOM 688 C C . GLY A 1 89 ? 8.428 7.793 -9.344 1.00 92.56 89 GLY A C 1
ATOM 689 O O . GLY A 1 89 ? 7.782 8.802 -9.606 1.00 92.56 89 GLY A O 1
ATOM 690 N N . HIS A 1 90 ? 9.756 7.743 -9.491 1.00 91.94 90 HIS A N 1
ATOM 691 C CA . HIS A 1 90 ? 10.539 8.839 -10.076 1.00 91.94 90 HIS A CA 1
ATOM 692 C C . HIS A 1 90 ? 10.624 8.763 -11.607 1.00 91.94 90 HIS A C 1
ATOM 694 O O . HIS A 1 90 ? 11.199 9.654 -12.233 1.00 91.94 90 HIS A O 1
ATOM 700 N N . GLN A 1 91 ? 10.087 7.710 -12.229 1.00 90.44 91 GLN A N 1
ATOM 701 C CA . GLN A 1 91 ? 10.099 7.587 -13.680 1.00 90.44 91 GLN A CA 1
ATOM 702 C C . GLN A 1 91 ? 9.013 8.481 -14.291 1.00 90.44 91 GLN A C 1
ATOM 704 O O . GLN A 1 91 ? 7.860 8.414 -13.869 1.00 90.44 91 GLN A O 1
ATOM 709 N N . PRO A 1 92 ? 9.328 9.275 -15.330 1.00 85.88 92 PRO A N 1
ATOM 710 C CA . PRO A 1 92 ? 8.399 10.269 -15.875 1.00 85.88 92 PRO A CA 1
ATOM 711 C C . PRO A 1 92 ? 7.138 9.653 -16.494 1.00 85.88 92 PRO A C 1
ATOM 713 O O . PRO A 1 92 ? 6.113 10.316 -16.606 1.00 85.88 92 PRO A O 1
ATOM 716 N N . SER A 1 93 ? 7.205 8.388 -16.911 1.00 87.19 93 SER A N 1
ATOM 717 C CA . SER A 1 93 ? 6.095 7.657 -17.523 1.00 87.19 93 SER A CA 1
ATOM 718 C C . SER A 1 93 ? 5.260 6.853 -16.525 1.00 87.19 93 SER A C 1
ATOM 720 O O . SER A 1 93 ? 4.397 6.086 -16.951 1.00 87.19 93 SER A O 1
ATOM 722 N N . PHE A 1 94 ? 5.534 6.957 -15.222 1.00 92.06 94 PHE A N 1
ATOM 723 C CA . PHE A 1 94 ? 4.899 6.121 -14.212 1.00 92.06 94 PHE A CA 1
ATOM 724 C C . PHE A 1 94 ? 4.297 6.953 -13.084 1.00 92.06 94 PHE A C 1
ATOM 726 O O . PHE A 1 94 ? 4.955 7.803 -12.495 1.00 92.06 94 PHE A O 1
ATOM 733 N N . GLN A 1 95 ? 3.047 6.655 -12.739 1.00 93.50 95 GLN A N 1
ATOM 734 C CA . GLN A 1 95 ? 2.371 7.253 -11.597 1.00 93.50 95 GLN A CA 1
ATOM 735 C C . GLN A 1 95 ? 1.814 6.155 -10.696 1.00 93.50 95 GLN A C 1
ATOM 737 O O . GLN A 1 95 ? 1.168 5.208 -11.156 1.00 93.50 95 GLN A O 1
ATOM 742 N N . HIS A 1 96 ? 2.054 6.293 -9.394 1.00 95.25 96 HIS A N 1
ATOM 743 C CA . HIS A 1 96 ? 1.463 5.405 -8.407 1.00 95.25 96 HIS A CA 1
ATOM 744 C C . HIS A 1 96 ? -0.049 5.601 -8.311 1.00 95.25 96 HIS A C 1
ATOM 746 O O . HIS A 1 96 ? -0.566 6.712 -8.376 1.00 95.25 96 HIS A O 1
ATOM 752 N N . THR A 1 97 ? -0.743 4.488 -8.109 1.00 94.75 97 THR A N 1
ATOM 753 C CA . THR A 1 97 ? -2.178 4.437 -7.815 1.00 94.75 97 THR A CA 1
ATOM 754 C C . THR A 1 97 ? -2.399 3.824 -6.436 1.00 94.75 97 THR A C 1
ATOM 756 O O . THR A 1 97 ? -1.498 3.160 -5.902 1.00 94.75 97 THR A O 1
ATOM 759 N N . VAL A 1 98 ? -3.615 3.950 -5.895 1.00 94.69 98 VAL A N 1
ATOM 760 C CA . VAL A 1 98 ? -4.034 3.268 -4.654 1.00 94.69 98 VAL A CA 1
ATOM 761 C C . VAL A 1 98 ? -3.670 1.788 -4.681 1.00 94.69 98 VAL A C 1
ATOM 763 O O . VAL A 1 98 ? -3.137 1.259 -3.708 1.00 94.69 98 VAL A O 1
ATOM 766 N N . THR A 1 99 ? -3.868 1.125 -5.825 1.00 94.50 99 THR A N 1
ATOM 767 C CA . THR A 1 99 ? -3.559 -0.304 -5.974 1.00 94.50 99 THR A CA 1
ATOM 768 C C . THR A 1 99 ? -2.075 -0.606 -5.762 1.00 94.50 99 THR A C 1
ATOM 770 O O . THR A 1 99 ? -1.742 -1.587 -5.101 1.00 94.50 99 THR A O 1
ATOM 773 N N . THR A 1 100 ? -1.178 0.259 -6.246 1.00 96.50 100 THR A N 1
ATOM 774 C CA . THR A 1 100 ? 0.271 0.078 -6.069 1.00 96.50 100 THR A CA 1
ATOM 775 C C . THR A 1 100 ? 0.708 0.343 -4.631 1.00 96.50 100 THR A C 1
ATOM 777 O O . THR A 1 100 ? 1.521 -0.413 -4.097 1.00 96.50 100 THR A O 1
ATOM 780 N N . HIS A 1 101 ? 0.132 1.355 -3.972 1.00 97.44 101 HIS A N 1
ATOM 781 C CA . HIS A 1 101 ? 0.374 1.622 -2.553 1.00 97.44 101 HIS A CA 1
ATOM 782 C C . HIS A 1 101 ? -0.118 0.463 -1.676 1.00 97.44 101 HIS A C 1
ATOM 784 O O . HIS A 1 101 ? 0.626 -0.031 -0.826 1.00 97.44 101 HIS A O 1
ATOM 790 N N . ALA A 1 102 ? -1.325 -0.042 -1.943 1.00 96.38 102 ALA A N 1
ATOM 791 C CA . ALA A 1 102 ? -1.891 -1.195 -1.255 1.00 96.38 102 ALA A CA 1
ATOM 792 C C . ALA A 1 102 ? -1.055 -2.466 -1.477 1.00 96.38 102 ALA A C 1
ATOM 794 O O . ALA A 1 102 ? -0.805 -3.214 -0.532 1.00 96.38 102 ALA A O 1
ATOM 795 N N . ALA A 1 103 ? -0.571 -2.704 -2.700 1.00 95.94 103 ALA A N 1
ATOM 796 C CA . ALA A 1 103 ? 0.295 -3.841 -3.006 1.00 95.94 103 ALA A CA 1
ATOM 797 C C . ALA A 1 103 ? 1.616 -3.786 -2.226 1.00 95.94 103 ALA A C 1
ATOM 799 O O . ALA A 1 103 ? 2.021 -4.793 -1.638 1.00 95.94 103 ALA A O 1
ATOM 800 N N . LEU A 1 104 ? 2.254 -2.610 -2.156 1.00 97.25 104 LEU A N 1
ATOM 801 C CA . LEU A 1 104 ? 3.444 -2.416 -1.330 1.00 97.25 104 LEU A CA 1
ATOM 802 C C . LEU A 1 104 ? 3.127 -2.667 0.146 1.00 97.25 104 LEU A C 1
ATOM 804 O O . LEU A 1 104 ? 3.790 -3.487 0.776 1.00 97.25 104 LEU A O 1
ATOM 808 N N . LEU A 1 105 ? 2.099 -2.013 0.693 1.00 96.44 105 LEU A N 1
ATOM 809 C CA . LEU A 1 105 ? 1.732 -2.141 2.104 1.00 96.44 105 LEU A CA 1
ATOM 810 C C . LEU A 1 105 ? 1.429 -3.597 2.485 1.00 96.44 105 LEU A C 1
ATOM 812 O O . LEU A 1 105 ? 1.906 -4.087 3.508 1.00 96.44 105 LEU A O 1
ATOM 816 N N . ARG A 1 106 ? 0.711 -4.328 1.626 1.00 95.69 106 ARG A N 1
ATOM 817 C CA . ARG A 1 106 ? 0.431 -5.759 1.808 1.00 95.69 106 ARG A CA 1
ATOM 818 C C . ARG A 1 106 ? 1.701 -6.603 1.750 1.00 95.69 106 ARG A C 1
ATOM 820 O O . ARG A 1 106 ? 1.829 -7.558 2.512 1.00 95.69 106 ARG A O 1
ATOM 827 N N . SER A 1 107 ? 2.655 -6.252 0.891 1.00 94.12 107 SER A N 1
ATOM 828 C CA . SER A 1 107 ? 3.967 -6.903 0.849 1.00 94.12 107 SER A CA 1
ATOM 829 C C . SER A 1 107 ? 4.741 -6.706 2.158 1.00 94.12 107 SER A C 1
ATOM 831 O O . SER A 1 107 ? 5.221 -7.679 2.738 1.00 94.12 107 SER A O 1
ATOM 833 N N . LEU A 1 108 ? 4.754 -5.480 2.694 1.00 93.94 108 LEU A N 1
ATOM 834 C CA . LEU A 1 108 ? 5.395 -5.160 3.974 1.00 93.94 108 LEU A CA 1
ATOM 835 C C . LEU A 1 108 ? 4.742 -5.889 5.154 1.00 93.94 108 LEU A C 1
ATOM 837 O O . LEU A 1 108 ? 5.444 -6.405 6.017 1.00 93.94 108 LEU A O 1
ATOM 841 N N . LEU A 1 109 ? 3.412 -5.993 5.175 1.00 92.06 109 LEU A N 1
ATOM 842 C CA . LEU A 1 109 ? 2.679 -6.697 6.233 1.00 92.06 109 LEU A CA 1
ATOM 843 C C . LEU A 1 109 ? 2.943 -8.207 6.266 1.00 92.06 109 LEU A C 1
ATOM 845 O O . LEU A 1 109 ? 2.847 -8.817 7.332 1.00 92.06 109 LEU A O 1
ATOM 849 N N . ARG A 1 110 ? 3.285 -8.814 5.123 1.00 90.69 110 ARG A N 1
ATOM 850 C CA . ARG A 1 110 ? 3.688 -10.230 5.053 1.00 90.69 110 ARG A CA 1
ATOM 851 C C . ARG A 1 110 ? 5.106 -10.468 5.566 1.00 90.69 110 ARG A C 1
ATOM 853 O O . ARG A 1 110 ? 5.441 -11.598 5.903 1.00 90.69 110 ARG A O 1
ATOM 860 N N . SER A 1 111 ? 5.936 -9.431 5.612 1.00 86.62 111 SER A N 1
ATOM 861 C CA . SER A 1 111 ? 7.304 -9.545 6.098 1.00 86.62 111 SER A CA 1
ATOM 862 C C . SER A 1 111 ? 7.354 -9.614 7.626 1.00 86.62 111 SER A C 1
ATOM 864 O O . SER A 1 111 ? 6.613 -8.931 8.335 1.00 86.62 111 SER A O 1
ATOM 866 N N . THR A 1 112 ? 8.280 -10.419 8.143 1.00 81.62 112 THR A N 1
ATOM 867 C CA . THR A 1 112 ? 8.651 -10.447 9.566 1.00 81.62 112 THR A CA 1
ATOM 868 C C . THR A 1 112 ? 9.712 -9.401 9.912 1.00 81.62 112 THR A C 1
ATOM 870 O O . THR A 1 112 ? 9.907 -9.088 11.083 1.00 81.62 112 THR A O 1
ATOM 873 N N . LEU A 1 113 ? 10.392 -8.845 8.905 1.00 82.75 113 LEU A N 1
ATOM 874 C CA . LEU A 1 113 ? 11.429 -7.833 9.089 1.00 82.75 113 LEU A CA 1
ATOM 875 C C . LEU A 1 113 ? 10.827 -6.454 9.409 1.00 82.75 113 LEU A C 1
ATOM 877 O O . LEU A 1 113 ? 9.779 -6.109 8.843 1.00 82.75 113 LEU A O 1
ATOM 881 N N . PRO A 1 114 ? 11.517 -5.634 10.229 1.00 80.81 114 PRO A N 1
ATOM 882 C CA . PRO A 1 114 ? 11.113 -4.262 10.510 1.00 80.81 114 PRO A CA 1
ATOM 883 C C . PRO A 1 114 ? 10.838 -3.492 9.221 1.00 80.81 114 PRO A C 1
ATOM 885 O O . PRO A 1 114 ? 11.650 -3.481 8.295 1.00 80.81 114 PRO A O 1
ATOM 888 N N . SER A 1 115 ? 9.662 -2.879 9.155 1.00 85.69 115 SER A N 1
ATOM 889 C CA . SER A 1 115 ? 9.166 -2.198 7.963 1.00 85.69 115 SER A CA 1
ATOM 890 C C . SER A 1 115 ? 8.461 -0.906 8.376 1.00 85.69 115 SER A C 1
ATOM 892 O O . SER A 1 115 ? 7.772 -0.901 9.397 1.00 85.69 115 SER A O 1
ATOM 894 N N . PRO A 1 116 ? 8.577 0.185 7.602 1.00 89.75 116 PRO A N 1
ATOM 895 C CA . PRO A 1 116 ? 7.951 1.470 7.923 1.00 89.75 116 PRO A CA 1
ATOM 896 C C . PRO A 1 116 ? 6.442 1.458 7.599 1.00 89.75 116 PRO A C 1
ATOM 898 O O . PRO A 1 116 ? 5.972 2.189 6.727 1.00 89.75 116 PRO A O 1
ATOM 901 N N . LEU A 1 117 ? 5.681 0.597 8.286 1.00 92.44 117 LEU A N 1
ATOM 902 C CA . LEU A 1 117 ? 4.254 0.357 8.039 1.00 92.44 117 LEU A CA 1
ATOM 903 C C . LEU A 1 117 ? 3.414 1.631 8.181 1.00 92.44 117 LEU A C 1
ATOM 905 O O . LEU A 1 117 ? 2.604 1.900 7.300 1.00 92.44 117 LEU A O 1
ATOM 909 N N . GLU A 1 118 ? 3.654 2.446 9.216 1.00 93.56 118 GLU A N 1
ATOM 910 C CA . GLU A 1 118 ? 2.954 3.727 9.411 1.00 93.56 118 GLU A CA 1
ATOM 911 C C . GLU A 1 118 ? 3.091 4.632 8.176 1.00 93.56 118 GLU A C 1
ATOM 913 O O . GLU A 1 118 ? 2.091 5.115 7.644 1.00 93.56 118 GLU A O 1
ATOM 918 N N . LYS A 1 119 ? 4.323 4.823 7.680 1.00 94.69 119 LYS A N 1
ATOM 919 C CA . LYS A 1 119 ? 4.607 5.678 6.515 1.00 94.69 119 LYS A CA 1
ATOM 920 C C . LYS A 1 119 ? 3.782 5.238 5.306 1.00 94.69 119 LYS A C 1
ATOM 922 O O . LYS A 1 119 ? 3.164 6.069 4.642 1.00 94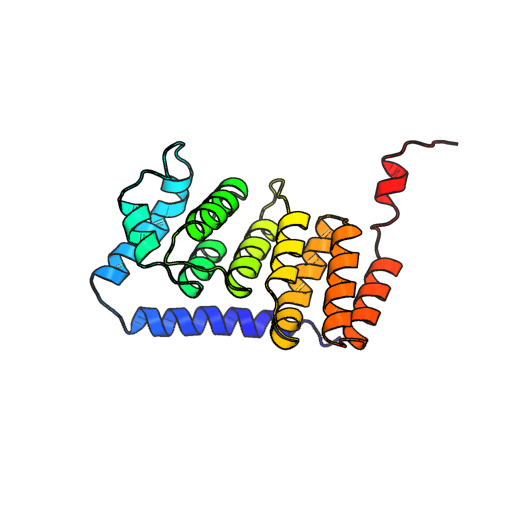.69 119 LYS A O 1
ATOM 927 N N . PHE A 1 120 ? 3.772 3.939 5.015 1.00 95.62 120 PHE A N 1
ATOM 928 C CA . PHE A 1 120 ? 3.097 3.413 3.830 1.00 95.62 120 PHE A CA 1
ATOM 929 C C . PHE A 1 120 ? 1.585 3.274 3.999 1.00 95.62 120 PHE A C 1
ATOM 931 O O . PHE A 1 120 ? 0.865 3.424 3.013 1.00 95.62 120 PHE A O 1
ATOM 938 N N . ALA A 1 121 ? 1.083 3.095 5.219 1.00 96.19 121 ALA A N 1
ATOM 939 C CA . ALA A 1 121 ? -0.343 3.199 5.510 1.00 96.19 121 ALA A CA 1
ATOM 940 C C . ALA A 1 121 ? -0.852 4.626 5.266 1.00 96.19 121 ALA A C 1
ATOM 942 O O . ALA A 1 121 ? -1.796 4.816 4.502 1.00 96.19 121 ALA A O 1
ATOM 943 N N . ILE A 1 122 ? -0.161 5.642 5.796 1.00 96.38 122 ILE A N 1
ATOM 944 C CA . ILE A 1 122 ? -0.492 7.054 5.541 1.00 96.38 122 ILE A CA 1
ATOM 945 C C . ILE A 1 122 ? -0.389 7.375 4.046 1.00 96.38 122 ILE A C 1
ATOM 947 O O . ILE A 1 122 ? -1.269 8.031 3.492 1.00 96.38 122 ILE A O 1
ATOM 951 N N . SER A 1 123 ? 0.650 6.886 3.365 1.00 96.44 123 SER A N 1
ATOM 952 C CA . SER A 1 123 ? 0.780 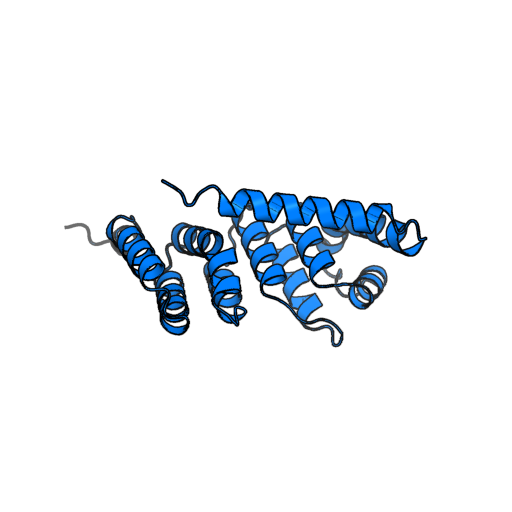7.063 1.915 1.00 96.44 123 SER A CA 1
ATOM 953 C C . SER A 1 123 ? -0.379 6.429 1.140 1.00 96.44 123 SER A C 1
ATOM 955 O O . SER A 1 123 ? -0.846 7.022 0.174 1.00 96.44 123 SER A O 1
ATOM 957 N N . THR A 1 124 ? -0.856 5.255 1.565 1.00 96.75 124 THR A N 1
ATOM 958 C CA . THR A 1 124 ? -2.003 4.574 0.944 1.00 96.75 124 THR A CA 1
ATOM 959 C C . THR A 1 124 ? -3.286 5.379 1.154 1.00 96.75 124 THR A C 1
ATOM 961 O O . THR A 1 124 ? -3.998 5.640 0.187 1.00 96.75 124 THR A O 1
ATOM 964 N N . ILE A 1 125 ? -3.535 5.871 2.375 1.00 97.06 125 ILE A N 1
ATOM 965 C CA . ILE A 1 125 ? -4.671 6.759 2.680 1.00 97.06 125 ILE A CA 1
ATOM 966 C C . ILE A 1 125 ? -4.662 7.983 1.758 1.00 97.06 125 ILE A C 1
ATOM 968 O O . ILE A 1 125 ? -5.669 8.295 1.133 1.00 97.06 125 ILE A O 1
ATOM 972 N N . ARG A 1 126 ? -3.508 8.649 1.626 1.00 96.06 126 ARG A N 1
ATOM 973 C CA . ARG A 1 126 ? -3.362 9.867 0.811 1.00 96.06 126 ARG A CA 1
ATOM 974 C C . ARG A 1 126 ? -3.530 9.636 -0.688 1.00 96.06 126 ARG A C 1
ATOM 976 O O . ARG A 1 126 ? -3.793 10.594 -1.403 1.00 96.06 126 ARG A O 1
ATOM 983 N N . SER A 1 127 ? -3.342 8.404 -1.155 1.00 95.62 127 SER A N 1
ATOM 984 C CA . SER A 1 127 ? -3.562 8.055 -2.558 1.00 95.62 127 SER A CA 1
ATOM 985 C C . SER A 1 127 ? -5.034 7.823 -2.901 1.00 95.62 127 SER A C 1
ATOM 987 O O . SER A 1 127 ? -5.355 7.779 -4.080 1.00 95.62 127 SER A O 1
ATOM 989 N N . CYS A 1 128 ? -5.914 7.659 -1.905 1.00 96.06 128 CYS A N 1
ATOM 990 C CA . CYS A 1 128 ? -7.341 7.439 -2.135 1.00 96.06 128 CYS A CA 1
ATOM 991 C C . CYS A 1 128 ? -8.034 8.756 -2.506 1.00 96.06 128 CYS A C 1
ATOM 993 O O . CYS A 1 128 ? -7.901 9.757 -1.800 1.00 96.06 128 CYS A O 1
ATOM 995 N N . HIS A 1 129 ? -8.816 8.740 -3.581 1.00 94.94 129 HIS A N 1
ATOM 996 C CA . HIS A 1 129 ? -9.523 9.904 -4.116 1.00 94.94 129 HIS A CA 1
ATOM 997 C C . HIS A 1 129 ? -11.046 9.795 -4.004 1.00 94.94 129 HIS A C 1
ATOM 999 O O . HIS A 1 129 ? -11.742 10.800 -4.151 1.00 94.94 129 HIS A O 1
ATOM 1005 N N . CYS A 1 130 ? -11.576 8.607 -3.714 1.00 94.44 130 CYS A N 1
ATOM 1006 C CA . CYS A 1 130 ? -13.003 8.396 -3.501 1.00 94.44 130 CYS A CA 1
ATOM 1007 C C . CYS A 1 130 ? -13.290 7.384 -2.383 1.00 94.44 130 CYS A C 1
ATOM 1009 O O . CYS A 1 130 ? -12.409 6.655 -1.917 1.00 94.44 130 CYS A O 1
ATOM 1011 N N . ARG A 1 131 ? -14.568 7.327 -1.986 1.00 95.31 131 ARG A N 1
ATOM 1012 C CA . ARG A 1 131 ? -15.091 6.391 -0.983 1.00 95.31 131 ARG A CA 1
ATOM 1013 C C . ARG A 1 131 ? -14.759 4.935 -1.315 1.00 95.31 131 ARG A C 1
ATOM 1015 O O . ARG A 1 131 ? -14.308 4.205 -0.439 1.00 95.31 131 ARG A O 1
ATOM 1022 N N . ASP A 1 132 ? -14.967 4.524 -2.563 1.00 94.25 132 ASP A N 1
ATOM 1023 C CA . ASP A 1 132 ? -14.815 3.122 -2.972 1.00 94.25 132 ASP A CA 1
ATOM 1024 C C . ASP A 1 132 ? -13.355 2.658 -2.899 1.00 94.25 132 ASP A C 1
ATOM 1026 O O . ASP A 1 132 ? -13.079 1.534 -2.478 1.00 94.25 132 ASP A O 1
ATOM 1030 N N . GLU A 1 133 ? -12.410 3.538 -3.242 1.00 94.94 133 GLU A N 1
ATOM 1031 C CA . GLU A 1 133 ? -10.980 3.262 -3.102 1.00 94.94 133 GLU A CA 1
ATOM 1032 C C . GLU A 1 133 ? -10.581 3.085 -1.639 1.00 94.94 133 GLU A C 1
ATOM 1034 O O . GLU A 1 133 ? -9.894 2.115 -1.317 1.00 94.94 133 GLU A O 1
ATOM 1039 N N . LEU A 1 134 ? -11.038 3.979 -0.751 1.00 96.06 134 LEU A N 1
ATOM 1040 C CA . LEU A 1 134 ? -10.743 3.876 0.677 1.00 96.06 134 LEU A CA 1
ATOM 1041 C C . LEU A 1 134 ? -11.355 2.609 1.282 1.00 96.06 134 LEU A C 1
ATOM 1043 O O . LEU A 1 134 ? -10.677 1.890 2.015 1.00 96.06 134 LEU A O 1
ATOM 1047 N N . LEU A 1 135 ? -12.609 2.304 0.939 1.00 95.00 135 LEU A N 1
ATOM 1048 C CA . LEU A 1 135 ? -13.298 1.105 1.407 1.00 95.00 135 LEU A CA 1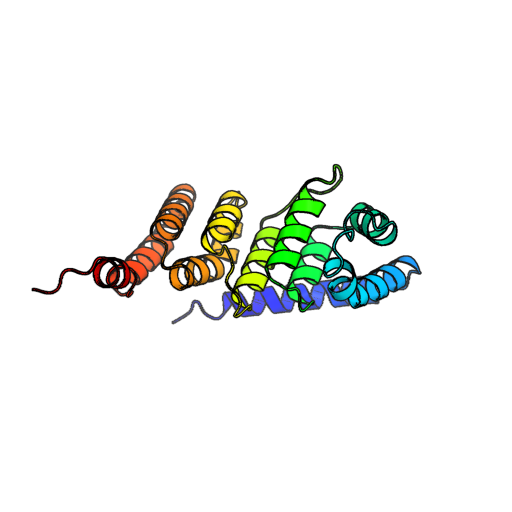
ATOM 1049 C C . LEU A 1 135 ? -12.567 -0.171 0.965 1.00 95.00 135 LEU A C 1
ATOM 1051 O O . LEU A 1 135 ? -12.392 -1.089 1.765 1.00 95.00 135 LEU A O 1
ATOM 1055 N N . ALA A 1 136 ? -12.070 -0.214 -0.275 1.00 94.00 136 ALA A N 1
ATOM 1056 C CA . ALA A 1 136 ? -11.335 -1.362 -0.804 1.00 94.00 136 ALA A CA 1
ATOM 1057 C C . ALA A 1 136 ? -10.014 -1.652 -0.065 1.00 94.00 136 ALA A C 1
ATOM 1059 O O . ALA A 1 136 ? -9.530 -2.787 -0.097 1.00 94.00 136 ALA A O 1
ATOM 1060 N N . VAL A 1 137 ? -9.420 -0.652 0.598 1.00 96.19 137 VAL A N 1
ATOM 1061 C CA . VAL A 1 137 ? -8.152 -0.790 1.338 1.00 96.19 137 VAL A CA 1
ATOM 1062 C C . VAL A 1 137 ? -8.308 -0.678 2.858 1.00 96.19 137 VAL A C 1
ATOM 1064 O O . VAL A 1 137 ? -7.312 -0.801 3.570 1.00 96.19 137 VAL A O 1
ATOM 1067 N N . LEU A 1 138 ? -9.524 -0.483 3.375 1.00 94.94 138 LEU A N 1
ATOM 1068 C CA . LEU A 1 138 ? -9.779 -0.210 4.792 1.00 94.94 138 LEU A CA 1
ATOM 1069 C C . LEU A 1 138 ? -9.228 -1.305 5.717 1.00 94.94 138 LEU A C 1
ATOM 1071 O O . LEU A 1 138 ? -8.470 -1.008 6.639 1.00 94.94 138 LEU A O 1
ATOM 1075 N N . ASP A 1 139 ? -9.518 -2.573 5.422 1.00 93.12 139 ASP A N 1
ATOM 1076 C CA . ASP A 1 139 ? -9.023 -3.712 6.210 1.00 93.12 139 ASP A CA 1
ATOM 1077 C C . ASP A 1 139 ? -7.487 -3.770 6.242 1.00 93.12 139 ASP A C 1
ATOM 1079 O O . ASP A 1 139 ? -6.869 -4.104 7.254 1.00 93.12 139 ASP A O 1
ATOM 1083 N N . LEU A 1 140 ? -6.847 -3.429 5.118 1.00 94.44 140 LEU A N 1
ATOM 1084 C CA . LEU A 1 140 ? -5.392 -3.403 5.004 1.00 94.44 140 LEU A CA 1
ATOM 1085 C C . LEU A 1 140 ? -4.787 -2.286 5.865 1.00 94.44 140 LEU A C 1
ATOM 1087 O O . LEU A 1 140 ? -3.758 -2.492 6.510 1.00 94.44 140 LEU A O 1
ATOM 1091 N N . LEU A 1 141 ? -5.426 -1.115 5.868 1.00 94.88 141 LEU A N 1
ATOM 1092 C CA . LEU A 1 141 ? -5.018 0.044 6.656 1.00 94.88 141 LEU A CA 1
ATOM 1093 C C . LEU A 1 141 ? -5.194 -0.195 8.154 1.00 94.88 141 LEU A C 1
ATOM 1095 O O . LEU A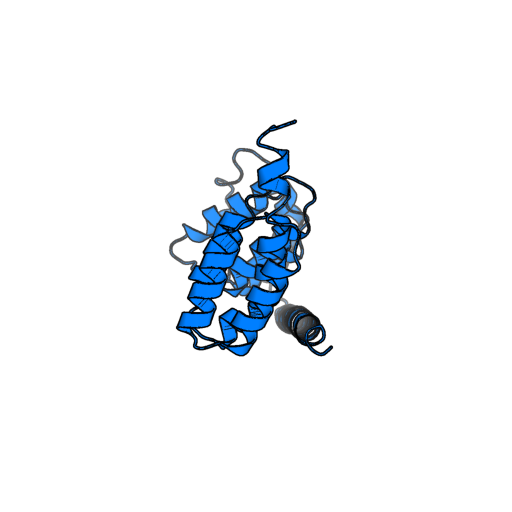 1 141 ? -4.296 0.151 8.918 1.00 94.88 141 LEU A O 1
ATOM 1099 N N . LEU A 1 142 ? -6.295 -0.827 8.567 1.00 92.06 142 LEU A N 1
ATOM 1100 C CA . LEU A 1 142 ? -6.528 -1.215 9.959 1.00 92.06 142 LEU A CA 1
ATOM 1101 C C . LEU A 1 142 ? -5.457 -2.187 10.451 1.00 92.06 142 LEU A C 1
ATOM 1103 O O . LEU A 1 142 ? -4.816 -1.930 11.468 1.00 92.06 142 LEU A O 1
ATOM 1107 N N . LEU A 1 143 ? -5.164 -3.232 9.673 1.00 91.06 143 LEU A N 1
ATOM 1108 C CA . LEU A 1 143 ? -4.105 -4.183 10.009 1.00 91.06 143 LEU A CA 1
ATOM 1109 C C . LEU A 1 143 ? -2.730 -3.500 10.127 1.00 91.06 143 LEU A C 1
ATOM 1111 O O . LEU A 1 143 ? -1.933 -3.844 11.000 1.00 91.06 143 LEU A O 1
ATOM 1115 N N . ALA A 1 144 ? -2.436 -2.526 9.261 1.00 91.62 144 ALA A N 1
ATOM 1116 C CA . ALA A 1 144 ? -1.201 -1.751 9.344 1.00 91.62 144 ALA A CA 1
ATOM 1117 C C . ALA A 1 144 ? -1.155 -0.828 10.568 1.00 91.62 144 ALA A C 1
ATOM 1119 O O . ALA A 1 144 ? -0.114 -0.752 11.226 1.00 91.62 144 ALA A O 1
ATOM 1120 N N . ALA A 1 145 ? -2.258 -0.151 10.889 1.00 89.50 145 ALA A N 1
ATOM 1121 C CA . ALA A 1 145 ? -2.371 0.720 12.054 1.00 89.50 145 ALA A CA 1
ATOM 1122 C C . ALA A 1 145 ? -2.183 -0.066 13.360 1.00 89.50 145 ALA A C 1
ATOM 1124 O O . ALA A 1 145 ? -1.384 0.335 14.206 1.00 89.50 145 ALA A O 1
ATOM 1125 N N . GLU A 1 146 ? -2.829 -1.228 13.474 1.00 87.19 146 GLU A N 1
ATOM 1126 C CA . GLU A 1 146 ? -2.691 -2.133 14.617 1.00 87.19 146 GLU A CA 1
ATOM 1127 C C . GLU A 1 146 ? -1.268 -2.679 14.747 1.00 87.19 146 GLU A C 1
ATOM 1129 O O . GLU A 1 146 ? -0.669 -2.593 15.814 1.00 87.19 146 GLU A O 1
ATOM 1134 N N . ARG A 1 147 ? -0.680 -3.202 13.661 1.00 86.88 147 ARG A N 1
ATOM 1135 C CA . ARG A 1 147 ? 0.680 -3.768 13.709 1.00 86.88 147 ARG A CA 1
ATOM 1136 C C . ARG A 1 147 ? 1.771 -2.738 13.962 1.00 86.88 147 ARG A C 1
ATOM 1138 O O . ARG A 1 147 ? 2.839 -3.109 14.441 1.00 86.88 147 ARG A O 1
ATOM 1145 N N . SER A 1 148 ? 1.536 -1.482 13.596 1.00 85.88 148 SER A N 1
ATOM 1146 C CA . SER A 1 148 ? 2.450 -0.379 13.899 1.00 85.88 148 SER A CA 1
ATOM 1147 C C . SER A 1 148 ? 2.160 0.289 15.245 1.00 85.88 148 SER A C 1
ATOM 1149 O O . SER A 1 148 ? 2.925 1.169 15.629 1.00 85.88 148 SER A O 1
ATOM 1151 N N . CYS A 1 149 ? 1.084 -0.101 15.945 1.00 84.50 149 CYS A N 1
ATOM 1152 C CA . CYS A 1 149 ? 0.583 0.552 17.159 1.00 84.50 149 CYS A CA 1
ATOM 1153 C C . CYS A 1 149 ? 0.529 2.091 17.033 1.00 84.50 149 CYS A C 1
ATOM 1155 O O . CYS A 1 149 ? 0.821 2.819 17.981 1.00 84.50 149 CYS A O 1
ATOM 1157 N N . SER A 1 150 ? 0.193 2.607 15.844 1.00 83.38 150 SER A N 1
ATOM 1158 C CA . SER A 1 150 ? 0.347 4.030 15.527 1.00 83.38 150 SER A CA 1
ATOM 1159 C C . SER A 1 150 ? -0.966 4.800 15.649 1.00 83.38 150 SER A C 1
ATOM 1161 O O . SER A 1 150 ? -1.828 4.745 14.767 1.00 83.38 150 SER A O 1
ATOM 1163 N N . ILE A 1 151 ? -1.074 5.625 16.696 1.00 88.00 151 ILE A N 1
ATOM 1164 C CA . ILE A 1 151 ? -2.169 6.601 16.860 1.00 88.00 151 ILE A CA 1
ATOM 1165 C C . ILE A 1 151 ? -2.233 7.547 15.655 1.00 88.00 151 ILE A C 1
ATOM 1167 O O . ILE A 1 151 ? -3.314 7.917 15.198 1.00 88.00 151 ILE A O 1
ATOM 1171 N N . ARG A 1 152 ? -1.078 7.910 15.081 1.00 90.81 152 ARG A N 1
ATOM 1172 C CA . ARG A 1 152 ? -1.032 8.759 13.887 1.00 90.81 152 ARG A CA 1
ATOM 1173 C C . ARG A 1 152 ? -1.715 8.081 12.701 1.00 90.81 152 ARG A C 1
ATOM 1175 O O . ARG A 1 152 ? -2.452 8.751 11.977 1.00 90.81 152 ARG A O 1
ATOM 1182 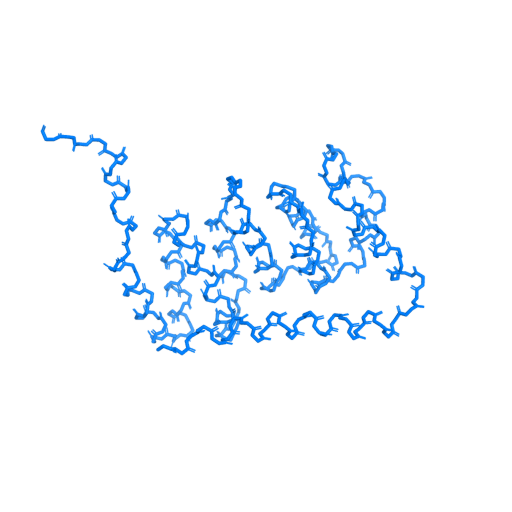N N . CYS A 1 153 ? -1.494 6.782 12.507 1.00 90.62 153 CYS A N 1
ATOM 1183 C CA . CYS A 1 153 ? -2.140 6.023 11.443 1.00 90.62 153 CYS A CA 1
ATOM 1184 C C . CYS A 1 153 ? -3.664 5.988 11.629 1.00 90.62 153 CYS A C 1
ATOM 1186 O O . CYS A 1 153 ? -4.395 6.316 10.695 1.00 90.62 153 CYS A O 1
ATOM 1188 N N . PHE A 1 154 ? -4.136 5.691 12.844 1.00 92.19 154 PHE A N 1
ATOM 1189 C CA . PHE A 1 154 ? -5.565 5.719 13.173 1.00 92.19 154 PHE A CA 1
ATOM 1190 C C . PHE A 1 154 ? -6.197 7.095 12.940 1.00 92.19 154 PHE A C 1
ATOM 1192 O O . PHE A 1 154 ? -7.240 7.188 12.297 1.00 92.19 154 PHE A O 1
ATOM 1199 N N . ASN A 1 155 ? -5.543 8.174 13.373 1.00 94.88 155 ASN A N 1
ATOM 1200 C CA . ASN A 1 155 ? -6.054 9.530 13.172 1.00 94.88 155 ASN A CA 1
ATOM 1201 C C . ASN A 1 155 ? -6.160 9.897 11.687 1.00 94.88 155 ASN A C 1
ATOM 1203 O O . ASN A 1 155 ? -7.153 10.490 11.270 1.00 94.88 155 ASN A O 1
ATOM 1207 N N . ASN A 1 156 ? -5.167 9.530 10.869 1.00 96.00 156 ASN A N 1
ATOM 1208 C CA . ASN A 1 156 ? -5.238 9.760 9.422 1.00 96.00 156 ASN A CA 1
ATOM 1209 C C . ASN A 1 156 ? -6.371 8.949 8.781 1.00 96.00 156 ASN A C 1
ATOM 1211 O O . ASN A 1 156 ? -7.064 9.467 7.908 1.00 96.00 156 ASN A O 1
ATOM 1215 N N . LEU A 1 157 ? -6.585 7.711 9.235 1.00 95.19 157 LEU A N 1
ATOM 1216 C CA . LEU A 1 157 ? -7.673 6.870 8.749 1.00 95.19 157 LEU A CA 1
ATOM 1217 C C . LEU A 1 157 ? -9.042 7.474 9.088 1.00 95.19 157 LEU A C 1
ATOM 1219 O O . LEU A 1 157 ? -9.863 7.648 8.195 1.00 95.19 157 LEU A O 1
ATOM 1223 N N . LEU A 1 158 ? -9.260 7.877 10.343 1.00 95.88 158 LEU A N 1
ATOM 1224 C CA . LEU A 1 158 ? -10.497 8.534 10.781 1.00 95.88 158 LEU A CA 1
ATOM 1225 C C . LEU A 1 158 ? -10.769 9.830 10.004 1.00 95.88 158 LEU A C 1
ATOM 1227 O O . LEU A 1 158 ? -11.897 10.079 9.583 1.00 95.88 158 LEU A O 1
ATOM 1231 N N . MET A 1 159 ? -9.736 10.642 9.759 1.00 96.94 159 MET A N 1
ATOM 1232 C CA . MET A 1 159 ? -9.858 11.868 8.962 1.00 96.94 159 MET A CA 1
ATOM 1233 C C . MET A 1 159 ? -10.235 11.588 7.502 1.00 96.94 159 MET A C 1
ATOM 1235 O O . MET A 1 159 ? -11.024 12.338 6.917 1.00 96.94 159 MET A O 1
ATOM 1239 N N . ALA A 1 160 ? -9.707 10.514 6.913 1.00 96.75 160 ALA A N 1
ATOM 1240 C CA . ALA A 1 160 ? -10.058 10.102 5.559 1.00 96.75 160 ALA A CA 1
ATOM 1241 C C . ALA A 1 160 ? -11.500 9.581 5.483 1.00 96.75 160 ALA A C 1
ATOM 1243 O O . ALA A 1 160 ? -12.262 10.024 4.627 1.00 96.75 160 ALA A O 1
ATOM 1244 N N . LEU A 1 161 ? -11.910 8.730 6.427 1.00 97.19 161 LEU A N 1
ATOM 1245 C CA . LEU A 1 161 ? -13.287 8.235 6.519 1.00 97.19 161 LEU A CA 1
ATOM 1246 C C . LEU A 1 161 ? -14.289 9.386 6.681 1.00 97.19 161 LEU A C 1
ATOM 1248 O O . LEU A 1 161 ? -15.292 9.438 5.971 1.00 97.19 161 LEU A O 1
ATOM 1252 N N . ARG A 1 162 ? -13.968 10.372 7.530 1.00 97.06 162 ARG A N 1
ATOM 1253 C CA . ARG A 1 162 ? -14.769 11.594 7.687 1.00 97.06 162 ARG A CA 1
ATOM 1254 C C . ARG A 1 162 ? -14.909 12.357 6.372 1.00 97.06 162 ARG A C 1
ATOM 1256 O O . ARG A 1 162 ? -16.000 12.815 6.048 1.00 97.06 162 ARG A O 1
ATOM 1263 N N . THR A 1 163 ? -13.812 12.501 5.626 1.00 96.69 163 THR A N 1
ATOM 1264 C CA . THR A 1 163 ? -13.793 13.204 4.329 1.00 96.69 163 THR A CA 1
ATOM 1265 C C . THR A 1 163 ? -14.758 12.576 3.322 1.00 96.69 163 THR A C 1
ATOM 1267 O O . THR A 1 163 ? -15.381 13.301 2.554 1.00 96.69 163 THR A O 1
ATOM 1270 N N . PHE A 1 164 ? -14.937 11.254 3.363 1.00 94.94 164 PHE A N 1
ATOM 1271 C CA . PHE A 1 164 ? -15.880 10.529 2.505 1.00 94.94 164 PHE A CA 1
ATOM 1272 C C . PHE A 1 164 ? -17.221 10.200 3.184 1.00 94.94 164 PHE A C 1
ATOM 1274 O O . PHE A 1 164 ? -17.991 9.404 2.648 1.00 94.94 164 PHE A O 1
ATOM 1281 N N . SER A 1 165 ? -17.503 10.794 4.352 1.00 95.81 165 SER A N 1
ATOM 1282 C CA . SER A 1 165 ? -18.733 10.585 5.136 1.00 95.81 165 SER A CA 1
ATOM 1283 C C . SER A 1 165 ? -19.034 9.112 5.467 1.00 95.81 165 SER A C 1
ATOM 1285 O O . SER A 1 165 ? -20.187 8.693 5.512 1.00 95.81 165 SER A O 1
ATOM 1287 N N . MET A 1 166 ? -17.987 8.324 5.714 1.00 95.62 166 MET A N 1
ATOM 1288 C CA . MET A 1 166 ? -18.047 6.896 6.048 1.00 95.62 166 MET A CA 1
ATOM 1289 C C . MET A 1 166 ? -18.238 6.692 7.562 1.00 95.62 166 MET A C 1
ATOM 1291 O O . MET A 1 166 ? -17.309 6.293 8.264 1.00 95.62 166 MET A O 1
ATOM 1295 N N . ILE A 1 167 ? -19.409 7.078 8.085 1.00 94.38 167 ILE A N 1
ATOM 1296 C CA . ILE A 1 167 ? -19.669 7.153 9.537 1.00 94.38 167 ILE A CA 1
ATOM 1297 C C . ILE A 1 167 ? -19.653 5.770 10.201 1.00 94.38 167 ILE A C 1
ATOM 1299 O O . ILE A 1 167 ? -18.992 5.609 11.224 1.00 94.38 167 ILE A O 1
ATOM 1303 N N . ASP A 1 168 ? -20.287 4.768 9.591 1.00 93.12 168 ASP A N 1
ATOM 1304 C CA . ASP A 1 168 ? -20.325 3.399 10.127 1.00 93.12 168 ASP A CA 1
ATOM 1305 C C . ASP A 1 168 ? -18.907 2.820 10.268 1.00 93.12 168 ASP A C 1
ATOM 1307 O O . ASP A 1 168 ? -18.543 2.195 11.269 1.00 93.12 168 ASP A O 1
ATOM 1311 N N . GLU A 1 169 ? -18.055 3.069 9.272 1.00 94.75 169 GLU A N 1
ATOM 1312 C CA . GLU A 1 169 ? -16.660 2.655 9.309 1.00 94.75 169 GLU A CA 1
ATOM 1313 C C . GLU A 1 169 ? -15.864 3.431 10.368 1.00 94.75 169 GLU A C 1
ATOM 1315 O O . GLU A 1 169 ? -15.026 2.832 11.044 1.00 94.75 169 GLU A O 1
ATOM 1320 N N . MET A 1 170 ? -16.130 4.729 10.569 1.00 93.88 170 MET A N 1
ATOM 1321 C CA . MET A 1 170 ? -15.513 5.508 11.654 1.00 93.88 170 MET A CA 1
ATOM 1322 C C . MET A 1 170 ? -15.851 4.936 13.030 1.00 93.88 170 MET A C 1
ATOM 1324 O O . MET A 1 170 ? -14.947 4.791 13.855 1.00 93.88 170 MET A O 1
ATOM 1328 N N . GLU A 1 171 ? -17.118 4.593 13.274 1.00 90.94 171 GLU A N 1
ATOM 1329 C CA . GLU A 1 171 ? -17.556 3.958 14.522 1.00 90.94 171 GLU A CA 1
ATOM 1330 C C . GLU A 1 171 ? -16.831 2.627 14.735 1.00 90.94 171 GLU A C 1
ATOM 1332 O O . GLU A 1 171 ? -16.260 2.394 15.803 1.00 90.94 171 GLU A O 1
ATOM 1337 N N . SER A 1 172 ? -16.730 1.800 13.688 1.00 90.19 172 SER A N 1
ATOM 1338 C CA . SER A 1 172 ? -15.977 0.544 13.749 1.00 90.19 172 SER A CA 1
ATOM 1339 C C . SER A 1 172 ? -14.498 0.760 14.088 1.00 90.19 172 SER A C 1
ATOM 1341 O O . SER A 1 172 ? -13.937 -0.008 14.872 1.00 90.19 172 SER A O 1
ATOM 1343 N N . VAL A 1 173 ? -13.843 1.777 13.517 1.00 89.69 173 VAL A N 1
ATOM 1344 C CA . VAL A 1 173 ? -12.443 2.097 13.847 1.00 89.69 173 VAL A CA 1
ATOM 1345 C C . VAL A 1 173 ? -12.325 2.566 15.299 1.00 89.69 173 VAL A C 1
ATOM 1347 O O . VAL A 1 173 ? -11.404 2.153 16.004 1.00 89.69 173 VAL A O 1
ATOM 1350 N N . PHE A 1 174 ? -13.260 3.388 15.777 1.00 87.50 174 PHE A N 1
ATOM 1351 C CA . PHE A 1 174 ? -13.264 3.874 17.156 1.00 87.50 174 PHE A CA 1
ATOM 1352 C C . PHE A 1 174 ? -13.451 2.740 18.170 1.00 87.50 174 PHE A C 1
ATOM 1354 O O . PHE A 1 174 ? -12.770 2.707 19.200 1.00 87.50 174 PHE A O 1
ATOM 1361 N N . GLU A 1 175 ? -14.310 1.767 17.868 1.00 86.62 175 GLU A N 1
ATOM 1362 C CA . GLU A 1 175 ? -14.449 0.567 18.688 1.00 86.62 175 GLU A CA 1
ATOM 1363 C C . GLU A 1 175 ? -13.153 -0.245 18.751 1.00 86.62 175 GLU A C 1
ATOM 1365 O O . GLU A 1 175 ? -12.783 -0.706 19.830 1.00 86.62 175 GLU A O 1
ATOM 1370 N N . ILE A 1 176 ? -12.452 -0.411 17.625 1.00 83.75 176 ILE A N 1
ATOM 1371 C CA . ILE A 1 176 ? -11.163 -1.119 17.576 1.00 83.75 176 ILE A CA 1
ATOM 1372 C C . ILE A 1 176 ? -10.128 -0.406 18.444 1.00 83.75 176 ILE A C 1
ATOM 1374 O O . ILE A 1 176 ? -9.445 -1.057 19.231 1.00 83.75 176 ILE A O 1
ATOM 1378 N N . ILE A 1 177 ? -10.030 0.922 18.348 1.00 85.31 177 ILE A N 1
ATOM 1379 C CA . ILE A 1 177 ? -9.103 1.715 19.169 1.00 85.31 177 ILE A CA 1
ATOM 1380 C C . ILE A 1 177 ? -9.443 1.560 20.656 1.00 85.31 177 ILE A C 1
ATOM 1382 O O . ILE A 1 177 ? -8.545 1.388 21.476 1.00 85.31 177 ILE A O 1
ATOM 1386 N N . SER A 1 178 ? -10.735 1.571 20.992 1.00 82.00 178 SER A N 1
ATOM 1387 C CA . SER A 1 178 ? -11.234 1.492 22.371 1.00 82.00 178 SER A CA 1
ATOM 1388 C C . SER A 1 178 ? -11.088 0.095 22.988 1.00 82.00 178 SER A C 1
ATOM 1390 O O . SER A 1 178 ? -10.839 -0.034 24.184 1.00 82.00 178 SER A O 1
ATOM 1392 N N . LYS A 1 179 ? -11.233 -0.965 22.181 1.00 78.00 179 LYS A N 1
ATOM 1393 C CA . LYS A 1 179 ? -11.056 -2.375 22.582 1.00 78.00 179 LYS A CA 1
ATOM 1394 C C . LYS A 1 179 ? -9.592 -2.835 22.476 1.00 78.00 179 LYS A C 1
ATOM 1396 O O . LYS A 1 179 ? -9.222 -3.868 23.034 1.00 78.00 179 LYS A O 1
ATOM 1401 N N . GLY A 1 180 ? -8.769 -2.108 21.722 1.00 65.44 180 GLY A N 1
ATOM 1402 C CA . GLY A 1 180 ? -7.418 -2.478 21.315 1.00 65.44 180 GLY A CA 1
ATOM 1403 C C . GLY A 1 180 ? -6.305 -1.988 22.247 1.00 65.44 180 GLY A C 1
ATOM 1404 O O . GLY A 1 180 ? -6.320 -0.886 22.784 1.00 65.44 180 GLY A O 1
ATOM 1405 N N . LYS A 1 181 ? -5.258 -2.812 22.371 1.00 55.56 181 LYS A N 1
ATOM 1406 C CA . LYS A 1 181 ? -4.073 -2.661 23.243 1.00 55.56 181 LYS A CA 1
ATOM 1407 C C . LYS A 1 181 ? -3.117 -1.499 22.899 1.00 55.56 181 LYS A C 1
ATOM 1409 O O . LYS A 1 181 ? -2.045 -1.416 23.497 1.00 55.56 181 LYS A O 1
ATOM 1414 N N . CYS A 1 182 ? -3.454 -0.612 21.959 1.00 53.53 182 CYS A N 1
ATOM 1415 C CA . CYS A 1 182 ? -2.529 0.430 21.480 1.00 53.53 182 CYS A CA 1
ATOM 1416 C C . CYS A 1 182 ? -2.191 1.485 22.552 1.00 53.53 182 CYS A C 1
ATOM 1418 O O . CYS A 1 182 ? -1.146 2.120 22.473 1.00 53.53 182 CYS A O 1
ATOM 1420 N N . VAL A 1 183 ? -3.034 1.640 23.578 1.00 47.62 183 VAL A N 1
ATOM 1421 C CA . VAL A 1 183 ? -2.814 2.586 24.689 1.00 47.62 183 VAL A CA 1
ATOM 1422 C C . VAL A 1 183 ? -1.878 2.015 25.770 1.00 47.62 183 VAL A C 1
ATOM 1424 O O . VAL A 1 183 ? -1.261 2.771 26.513 1.00 47.62 183 VAL A O 1
ATOM 1427 N N . LEU A 1 184 ? -1.700 0.689 25.844 1.00 45.03 184 LEU A N 1
ATOM 1428 C CA . LEU A 1 184 ? -0.953 0.050 26.937 1.00 45.03 184 LEU A CA 1
ATOM 1429 C C . LEU A 1 184 ? 0.555 -0.092 26.677 1.00 45.03 184 LEU A C 1
ATOM 1431 O O . LEU A 1 184 ? 1.315 -0.177 27.639 1.00 45.03 184 LEU A O 1
ATOM 1435 N N . GLN A 1 185 ? 1.011 -0.082 25.418 1.00 44.53 185 GLN A N 1
ATOM 1436 C CA . GLN A 1 185 ? 2.446 -0.202 25.109 1.00 44.53 185 GLN A CA 1
ATOM 1437 C C . GLN A 1 185 ? 3.227 1.098 25.320 1.00 44.53 185 GLN A C 1
ATOM 1439 O O . GLN A 1 185 ? 4.380 1.042 25.733 1.00 44.53 185 GLN A O 1
ATOM 1444 N N . THR A 1 186 ? 2.606 2.263 25.124 1.00 39.78 186 THR A N 1
ATOM 1445 C CA . THR A 1 186 ? 3.270 3.554 25.375 1.00 39.78 186 THR A CA 1
ATOM 1446 C C . THR A 1 186 ? 3.548 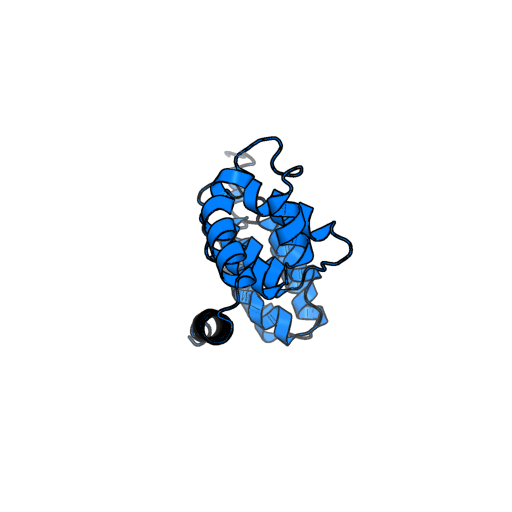3.764 26.867 1.00 39.78 186 THR A C 1
ATOM 1448 O O . THR A 1 186 ? 4.559 4.360 27.230 1.00 39.78 186 THR A O 1
ATOM 1451 N N . ILE A 1 187 ? 2.684 3.223 27.735 1.00 44.09 187 ILE A N 1
ATOM 1452 C CA . ILE A 1 187 ? 2.821 3.317 29.195 1.00 44.09 187 ILE A CA 1
ATOM 1453 C C . ILE A 1 187 ? 3.875 2.327 29.716 1.00 44.09 187 ILE A C 1
ATOM 1455 O O . ILE A 1 187 ? 4.602 2.654 30.641 1.00 44.09 187 ILE A O 1
ATOM 1459 N N . THR A 1 188 ? 4.039 1.152 29.098 1.00 39.72 188 THR A N 1
ATOM 1460 C CA . THR A 1 188 ? 5.073 0.187 29.533 1.00 39.72 188 THR A CA 1
ATOM 1461 C C . THR A 1 188 ? 6.484 0.539 29.057 1.00 39.72 188 THR A C 1
ATOM 1463 O O . THR A 1 188 ? 7.450 0.085 29.661 1.00 39.72 188 THR A O 1
ATOM 1466 N N . THR A 1 189 ? 6.641 1.360 28.012 1.00 41.66 189 THR A N 1
ATOM 1467 C CA . THR A 1 189 ? 7.964 1.855 27.579 1.00 41.66 189 THR A CA 1
ATOM 1468 C C . THR A 1 189 ? 8.416 3.125 28.300 1.00 41.66 189 THR A C 1
ATOM 1470 O O . THR A 1 189 ? 9.612 3.403 28.343 1.00 41.66 189 THR A O 1
ATOM 1473 N N . CYS A 1 190 ? 7.492 3.889 28.888 1.00 40.50 190 CYS A N 1
ATOM 1474 C CA . CYS A 1 190 ? 7.819 4.947 29.841 1.00 40.50 190 CYS A CA 1
ATOM 1475 C C . CYS A 1 190 ? 7.777 4.342 31.241 1.00 40.50 190 CYS A C 1
ATOM 1477 O O . CYS A 1 190 ? 6.760 4.439 31.915 1.00 40.50 190 CYS A O 1
ATOM 1479 N N . GLY A 1 191 ? 8.867 3.683 31.642 1.00 44.03 191 GLY A N 1
ATOM 1480 C CA . GLY A 1 191 ? 9.021 3.110 32.976 1.00 44.03 191 GLY A CA 1
ATOM 1481 C C . GLY A 1 191 ? 8.626 4.103 34.068 1.00 44.03 191 GLY A C 1
ATOM 1482 O O . GLY A 1 191 ? 9.382 5.009 34.404 1.00 44.03 191 GLY A O 1
ATOM 1483 N N . ILE A 1 192 ? 7.428 3.912 34.602 1.00 44.78 192 ILE A N 1
ATOM 1484 C CA . ILE A 1 192 ? 7.014 4.392 35.908 1.00 44.78 192 ILE A CA 1
ATOM 1485 C C . ILE A 1 192 ? 6.579 3.122 36.630 1.00 44.78 192 ILE A C 1
ATOM 1487 O O . ILE A 1 192 ? 5.439 2.677 36.498 1.00 44.78 192 ILE A O 1
ATOM 1491 N N . GLU A 1 193 ? 7.536 2.478 37.297 1.00 32.62 193 GLU A N 1
ATOM 1492 C CA . GLU A 1 193 ? 7.186 1.614 38.422 1.00 32.62 193 GLU A CA 1
ATOM 1493 C C . GLU A 1 193 ? 6.777 2.503 39.611 1.00 32.62 193 GLU A C 1
ATOM 1495 O O . GLU A 1 193 ? 7.278 3.629 39.715 1.00 32.62 193 GLU A O 1
ATOM 1500 N N . PRO A 1 194 ? 5.829 2.038 40.446 1.00 42.38 194 PRO A N 1
ATOM 1501 C CA . PRO A 1 194 ? 5.360 2.757 41.630 1.00 42.38 194 PRO A CA 1
ATOM 1502 C C . PRO A 1 194 ? 6.436 2.938 42.707 1.00 42.38 194 PRO A C 1
ATOM 1504 O O . PRO A 1 194 ? 7.342 2.080 42.809 1.00 42.38 194 PRO A O 1
#

Foldseek 3Di:
DPLVPLLVVVVVVLVVVVVVVLVVDPDPVSVLLVVCLVCVQVLLVDPPSLPDPSVVVCLVVDALSNLLCSLQVDLHDLVSNVVSLVSSCPDPPDHHALSNLLSSLVSQLPDPDDHPLLVSLLVSLVRDDAPVSLSNCVVSLLSSCQVVLDPSSLVSNLVSCVVRVVVVSNVVSVVCVVVHPSVVVVVVVPDDDD